Protein AF-0000000071057696 (afdb_homodimer)

Radius of gyration: 20.87 Å; Cα contacts (8 Å, |Δi|>4): 209; chains: 2; bounding box: 30×81×66 Å

Foldseek 3Di:
DPPPPPDDQPPVNVVVVVVVVVVVVVLVVLLVLLVVLVVLCVVVPHDLCVLCVQQVDDSVVNVVSSVSPDDDDQVSSQSSQVSSVHHDDDDDDPPD/DPPPPPDDCPPVNVVVVVVVVVVVVVLVVLLVLLVVLVVLCVVVPHDLCVLCVQQVDDSVLNVVSSVSPDDDDQVSSQSSQVSSVHHDDDDDDPPD

Nearest PDB structures (foldseek):
  6af4-assembly1_B  TM=7.029E-01  e=8.974E-08  Streptococcus pneumoniae TIGR4
  5k98-assembly1_P  TM=9.080E-01  e=5.681E-03  Escherichia coli MP020980.2
  2wiu-assembly1_B  TM=8.679E-01  e=7.600E-03  Escherichia coli
  6u0i-assembly1_B  TM=8.644E-01  e=2.898E-02  Escherichia coli str. K-12 substr. DH10B
  3clc-assembly1_D  TM=8.307E-01  e=6.544E-02  unclassified

Sequence (192 aa):
MKNNPAIGQSWEEFKREVFTKEEIEASKVRVAIMSELILARNERGISQKKLEEMSGVRQPVIARMETGVTSPRLDTVLKVLYSLGKTLQVVDIEQGMKNNPAIGQSWEEFKREVFTKEEIEASKVRVAIMSELILARNERGISQKKLEEMSGVRQPVIARMETGVTSPRLDTVLKVLYSLGKTLQVVDIEQG

Secondary structure (DSSP, 8-state):
-------SS-HHHHHHHHHHHHHHHHHHHHHHHHHHHHHHHHHTT--HHHHHHHH---HHHHHHHHHTSS--BHHHHHHHHHHTTEEEEEEE----/-------SS-HHHHHHHHHHHHHHHHHHHHHHHHHHHHHHHHHTT--HHHHHHHH---HHHHHHHHHTSS--BHHHHHHHHHHTTEEEEEEE----

Organism: NCBI:txid439219

InterPro domains:
  IPR001387 Cro/C1-type, helix-turn-helix domain [PF01381] (40-88)
  IPR001387 Cro/C1-type, helix-turn-helix domain [PS50943] (37-91)
  IPR001387 Cro/C1-type, helix-turn-helix domain [SM00530] (36-91)
  IPR001387 Cro/C1-type, helix-turn-helix domain [cd00093] (34-88)
  IPR010982 Lambda repressor-like, DNA-binding domain superfamily [G3DSA:1.10.260.40] (20-96)
  IPR010982 Lambda repressor-like, DNA-binding domain superfamily [SSF47413] (23-91)

pLDDT: mean 89.54, std 16.03, range [27.91, 98.62]

Structure (mmCIF, N/CA/C/O backbone):
data_AF-0000000071057696-model_v1
#
loop_
_entity.id
_entity.type
_entity.pdbx_description
1 polymer Helix-turn-helix
#
loop_
_atom_site.group_PDB
_atom_site.id
_atom_site.type_symbol
_atom_site.label_atom_id
_atom_site.label_alt_id
_atom_site.label_comp_id
_atom_site.label_asym_id
_atom_site.label_entity_id
_atom_site.label_seq_id
_atom_site.pdbx_PDB_ins_code
_atom_site.Cartn_x
_atom_site.Cartn_y
_atom_site.Cartn_z
_atom_site.occupancy
_atom_site.B_iso_or_equiv
_atom_site.auth_seq_id
_atom_site.auth_comp_id
_atom_site.auth_asym_id
_atom_site.auth_atom_id
_atom_site.pdbx_PDB_model_num
ATOM 1 N N . MET A 1 1 ? 5.586 42.688 31.781 1 28.72 1 MET A N 1
ATOM 2 C CA . MET A 1 1 ? 4.5 41.844 31.328 1 28.72 1 MET A CA 1
ATOM 3 C C . MET A 1 1 ? 4.965 40.375 31.203 1 28.72 1 MET A C 1
ATOM 5 O O . MET A 1 1 ? 5.918 40.094 30.469 1 28.72 1 MET A O 1
ATOM 9 N N . LYS A 1 2 ? 4.988 39.594 32.125 1 43.28 2 LYS A N 1
ATOM 10 C CA . LYS A 1 2 ? 5.469 38.25 32.312 1 43.28 2 LYS A CA 1
ATOM 11 C C . LYS A 1 2 ? 5 37.344 31.172 1 43.28 2 LYS A C 1
ATOM 13 O O . LYS A 1 2 ? 3.82 37.344 30.828 1 43.28 2 LYS A O 1
ATOM 18 N N . ASN A 1 3 ? 5.773 37.125 30.172 1 38.28 3 ASN A N 1
ATOM 19 C CA . ASN A 1 3 ? 5.523 36.062 29.188 1 38.28 3 ASN A CA 1
ATOM 20 C C . ASN A 1 3 ? 5.039 34.812 29.875 1 38.28 3 ASN A C 1
ATOM 22 O O . ASN A 1 3 ? 5.789 34.156 30.609 1 38.28 3 ASN A O 1
ATOM 26 N N . ASN A 1 4 ? 3.939 34.719 30.469 1 44.47 4 ASN A N 1
ATOM 27 C CA . ASN A 1 4 ? 3.396 33.562 31.203 1 44.47 4 ASN A CA 1
ATOM 28 C C . ASN A 1 4 ? 3.479 32.281 30.375 1 44.47 4 ASN A C 1
ATOM 30 O O . ASN A 1 4 ? 2.848 32.188 29.328 1 44.47 4 ASN A O 1
ATOM 34 N N . PRO A 1 5 ? 4.504 31.562 30.375 1 45.84 5 PRO A N 1
ATOM 35 C CA . PRO A 1 5 ? 4.699 30.281 29.672 1 45.84 5 PRO A CA 1
ATOM 36 C C . PRO A 1 5 ? 3.533 29.312 29.875 1 45.84 5 PRO A C 1
ATOM 38 O O . PRO A 1 5 ? 3.697 28.109 29.703 1 45.84 5 PRO A O 1
ATOM 41 N N . ALA A 1 6 ? 2.57 29.469 30.734 1 46.97 6 ALA A N 1
ATOM 42 C CA . ALA A 1 6 ? 1.502 28.5 30.969 1 46.97 6 ALA A CA 1
ATOM 43 C C . ALA A 1 6 ? 0.95 27.984 29.641 1 46.97 6 ALA A C 1
ATOM 45 O O . ALA A 1 6 ? -0.153 27.422 29.594 1 46.97 6 ALA A O 1
ATOM 46 N N . ILE A 1 7 ? 1.254 28.469 28.422 1 52.19 7 ILE A N 1
ATOM 47 C CA . ILE A 1 7 ? 0.709 28.516 27.062 1 52.19 7 ILE A CA 1
ATOM 48 C C . ILE A 1 7 ? 0.465 27.109 26.547 1 52.19 7 ILE A C 1
ATOM 50 O O . ILE A 1 7 ? 1.232 26.188 26.859 1 52.19 7 ILE A O 1
ATOM 54 N N . GLY A 1 8 ? -0.701 26.859 25.688 1 56.69 8 GLY A N 1
ATOM 55 C CA . GLY A 1 8 ? -1.108 25.812 24.766 1 56.69 8 GLY A CA 1
ATOM 56 C C . GLY A 1 8 ? 0.063 25.078 24.141 1 56.69 8 GLY A C 1
ATOM 57 O O . GLY A 1 8 ? 1.181 25.594 24.109 1 56.69 8 GLY A O 1
ATOM 58 N N . GLN A 1 9 ? -0.061 23.656 24.047 1 66.62 9 GLN A N 1
ATOM 59 C CA . GLN A 1 9 ? 0.944 22.875 23.328 1 66.62 9 GLN A CA 1
ATOM 60 C C . GLN A 1 9 ? 1.573 23.703 22.203 1 66.62 9 GLN A C 1
ATOM 62 O O . GLN A 1 9 ? 0.865 24.344 21.422 1 66.62 9 GLN A O 1
ATOM 67 N N . SER A 1 10 ? 2.846 24.109 22.344 1 82.25 10 SER A N 1
ATOM 68 C CA . SER A 1 10 ? 3.512 24.766 21.219 1 82.25 10 SER A CA 1
ATOM 69 C C . SER A 1 10 ? 3.129 24.125 19.891 1 82.25 10 SER A C 1
ATOM 71 O O . SER A 1 10 ? 2.791 22.938 19.844 1 82.25 10 SER A O 1
ATOM 73 N N . TRP A 1 11 ? 2.719 25.016 18.984 1 83.25 11 TRP A N 1
ATOM 74 C CA . TRP A 1 11 ? 2.432 24.547 17.625 1 83.25 11 TRP A CA 1
ATOM 75 C C . TRP A 1 11 ? 3.312 23.359 17.266 1 83.25 11 TRP A C 1
ATOM 77 O O . TRP A 1 11 ? 2.844 22.391 16.656 1 83.25 11 TRP A O 1
ATOM 87 N N . GLU A 1 12 ? 4.484 23.375 17.781 1 86.56 12 GLU A N 1
ATOM 88 C CA . GLU A 1 12 ? 5.434 22.297 17.516 1 86.56 12 GLU A CA 1
ATOM 89 C C . GLU A 1 12 ? 5.012 21.016 18.203 1 86.56 12 GLU A C 1
ATOM 91 O O . GLU A 1 12 ? 5.16 19.922 17.641 1 86.56 12 GLU A O 1
ATOM 96 N N . GLU A 1 13 ? 4.559 21.141 19.391 1 88.19 13 GLU A N 1
ATOM 97 C CA . GLU A 1 13 ? 4.117 19.953 20.141 1 88.19 13 GLU A CA 1
ATOM 98 C C . GLU A 1 13 ? 2.877 19.344 19.5 1 88.19 13 GLU A C 1
ATOM 100 O O . GLU A 1 13 ? 2.76 18.109 19.406 1 88.19 13 GLU A O 1
ATOM 105 N N . PHE A 1 14 ? 2.049 20.266 19.203 1 87.38 14 PHE A N 1
ATOM 106 C CA . PHE A 1 14 ? 0.837 19.797 18.531 1 87.38 14 PHE A CA 1
ATOM 107 C C . PHE A 1 14 ? 1.178 19.078 17.234 1 87.38 14 PHE A C 1
ATOM 109 O O . PHE A 1 14 ? 0.648 17.984 16.969 1 87.38 14 PHE A O 1
ATOM 116 N N . LYS A 1 15 ? 2.029 19.594 16.453 1 85.94 15 LYS A N 1
ATOM 117 C CA . LYS A 1 15 ? 2.459 19 15.195 1 85.94 15 LYS A CA 1
ATOM 118 C C . LYS A 1 15 ? 3.109 17.641 15.422 1 85.94 15 LYS A C 1
ATOM 120 O O . LYS A 1 15 ? 2.846 16.688 14.688 1 85.94 15 LYS A O 1
ATOM 125 N N . ARG A 1 16 ? 3.789 17.531 16.438 1 89 16 ARG A N 1
ATOM 126 C CA . ARG A 1 16 ? 4.461 16.281 16.766 1 89 16 ARG A CA 1
ATOM 127 C C . ARG A 1 16 ? 3.451 15.195 17.141 1 89 16 ARG A C 1
ATOM 129 O O . ARG A 1 16 ? 3.594 14.039 16.734 1 89 16 ARG A O 1
ATOM 136 N N . GLU A 1 17 ? 2.561 15.625 17.859 1 89.75 17 GLU A N 1
ATOM 137 C CA . GLU A 1 17 ? 1.541 14.672 18.297 1 89.75 17 GLU A CA 1
ATOM 138 C C . GLU A 1 17 ? 0.725 14.156 17.109 1 89.75 17 GLU A C 1
ATOM 140 O O . GLU A 1 17 ? 0.39 12.977 17.047 1 89.75 17 GLU A O 1
ATOM 145 N N . VAL A 1 18 ? 0.419 15.031 16.25 1 87.06 18 VAL A N 1
ATOM 146 C CA . VAL A 1 18 ? -0.393 14.672 15.086 1 87.06 18 VAL A CA 1
ATOM 147 C C . VAL A 1 18 ? 0.383 13.719 14.188 1 87.06 18 VAL A C 1
ATOM 149 O O . VAL A 1 18 ? -0.156 12.703 13.734 1 87.06 18 VAL A O 1
ATOM 152 N N . PHE A 1 19 ? 1.651 14.016 14.016 1 88.81 19 PHE A N 1
ATOM 153 C CA . PHE A 1 19 ? 2.484 13.188 13.148 1 88.81 19 PHE A CA 1
ATOM 154 C C . PHE A 1 19 ? 2.672 11.797 13.742 1 88.81 19 PHE A C 1
ATOM 156 O O . PHE A 1 19 ? 2.627 10.797 13.023 1 88.81 19 PHE A O 1
ATOM 163 N N . THR A 1 20 ? 2.707 11.797 15.055 1 91 20 THR A N 1
ATOM 164 C CA . THR A 1 20 ? 2.84 10.523 15.75 1 91 20 THR A CA 1
ATOM 165 C C . THR A 1 20 ? 1.576 9.688 15.586 1 91 20 THR A C 1
ATOM 167 O O . THR A 1 20 ? 1.652 8.477 15.359 1 91 20 THR A O 1
ATOM 170 N N . LYS A 1 21 ? 0.506 10.383 15.664 1 92.69 21 LYS A N 1
ATOM 171 C CA . LYS A 1 21 ? -0.763 9.672 15.516 1 92.69 21 LYS A CA 1
ATOM 172 C C . LYS A 1 21 ? -0.901 9.078 14.117 1 92.69 21 LYS A C 1
ATOM 174 O O . LYS A 1 21 ? -1.345 7.934 13.969 1 92.69 21 LYS A O 1
ATOM 179 N N . GLU A 1 22 ? -0.509 9.781 13.117 1 93.06 22 GLU A N 1
ATOM 180 C CA . GLU A 1 22 ? -0.575 9.305 11.742 1 93.06 22 GLU A CA 1
ATOM 181 C C . GLU A 1 22 ? 0.292 8.07 11.539 1 93.06 22 GLU A C 1
ATOM 183 O O . GLU A 1 22 ? -0.103 7.133 10.844 1 93.06 22 GLU A O 1
ATOM 188 N N . GLU A 1 23 ? 1.395 8.133 12.18 1 94.12 23 GLU A N 1
ATOM 189 C CA . GLU A 1 23 ? 2.316 7.008 12.047 1 94.12 23 GLU A CA 1
ATOM 190 C C . GLU A 1 23 ? 1.748 5.75 12.695 1 94.12 23 GLU A C 1
ATOM 192 O O . GLU A 1 23 ? 1.885 4.652 12.156 1 94.12 23 GLU A O 1
ATOM 197 N N . ILE A 1 24 ? 1.163 5.965 13.828 1 94.81 24 ILE A N 1
ATOM 198 C CA . ILE A 1 24 ? 0.576 4.852 14.57 1 94.81 24 ILE A CA 1
ATOM 199 C C . ILE A 1 24 ? -0.541 4.215 13.742 1 94.81 24 ILE A C 1
ATOM 201 O O . ILE A 1 24 ? -0.604 2.992 13.609 1 94.81 24 ILE A O 1
ATOM 205 N N . GLU A 1 25 ? -1.34 5.047 13.227 1 95.19 25 GLU A N 1
ATOM 206 C CA . GLU A 1 25 ? -2.453 4.547 12.43 1 95.19 25 GLU A CA 1
ATOM 207 C C . GLU A 1 25 ? -1.955 3.836 11.172 1 95.19 25 GLU A C 1
ATOM 209 O O . GLU A 1 25 ? -2.477 2.783 10.797 1 95.19 25 GLU A O 1
ATOM 214 N N . ALA A 1 26 ? -0.939 4.453 10.562 1 96 26 ALA A N 1
ATOM 215 C CA . ALA A 1 26 ? -0.362 3.82 9.383 1 96 26 ALA A CA 1
ATOM 216 C C . ALA A 1 26 ? 0.168 2.428 9.711 1 96 26 ALA A C 1
ATOM 218 O O . ALA A 1 26 ? -0.027 1.484 8.945 1 96 26 ALA A O 1
ATOM 219 N N . SER A 1 27 ? 0.809 2.293 10.82 1 96 27 SER A N 1
ATOM 220 C CA . SER A 1 27 ? 1.361 1.005 11.219 1 96 27 SER A CA 1
ATOM 221 C C . SER A 1 27 ? 0.256 -0.009 11.492 1 96 27 SER A C 1
ATOM 223 O O . SER A 1 27 ? 0.384 -1.185 11.141 1 96 27 SER A O 1
ATOM 225 N N . LYS A 1 28 ? -0.753 0.438 12.125 1 96.12 28 LYS A N 1
ATOM 226 C CA . LYS A 1 28 ? -1.885 -0.443 12.406 1 96.12 28 LYS A CA 1
ATOM 227 C C . LYS A 1 28 ? -2.494 -0.977 11.109 1 96.12 28 LYS A C 1
ATOM 229 O O . LYS A 1 28 ? -2.791 -2.168 11 1 96.12 28 LYS A O 1
ATOM 234 N N . VAL A 1 29 ? -2.711 -0.075 10.188 1 97.25 29 VAL A N 1
ATOM 235 C CA . VAL A 1 29 ? -3.314 -0.461 8.914 1 97.25 29 VAL A CA 1
ATOM 236 C C . VAL A 1 29 ? -2.371 -1.395 8.164 1 97.25 29 VAL A C 1
ATOM 238 O O . VAL A 1 29 ? -2.811 -2.377 7.559 1 97.25 29 VAL A O 1
ATOM 241 N N . ARG A 1 30 ? -1.045 -1.09 8.141 1 97.56 30 ARG A N 1
ATOM 242 C CA . ARG A 1 30 ? -0.078 -1.977 7.5 1 97.56 30 ARG A CA 1
ATOM 243 C C . ARG A 1 30 ? -0.164 -3.387 8.078 1 97.56 30 ARG A C 1
ATOM 245 O O . ARG A 1 30 ? -0.194 -4.367 7.328 1 97.56 30 ARG A O 1
ATOM 252 N N . VAL A 1 31 ? -0.199 -3.492 9.398 1 96.69 31 VAL A N 1
ATOM 253 C CA . VAL A 1 31 ? -0.271 -4.789 10.062 1 96.69 31 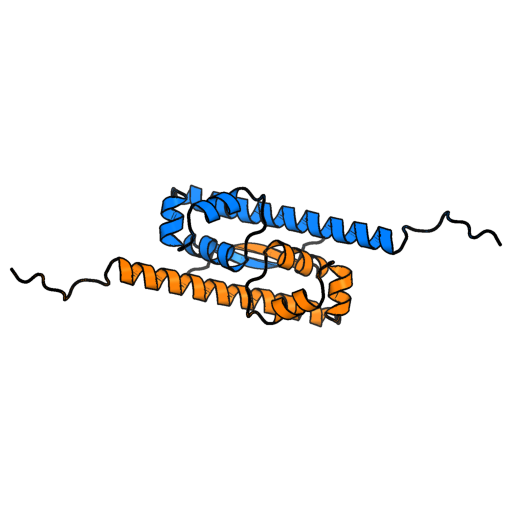VAL A CA 1
ATOM 254 C C . VAL A 1 31 ? -1.557 -5.508 9.656 1 96.69 31 VAL A C 1
ATOM 256 O O . VAL A 1 31 ? -1.55 -6.715 9.414 1 96.69 31 VAL A O 1
ATOM 259 N N . ALA A 1 32 ? -2.639 -4.75 9.609 1 97.12 32 ALA A N 1
ATOM 260 C CA . ALA A 1 32 ? -3.91 -5.332 9.195 1 97.12 32 ALA A CA 1
ATOM 261 C C . ALA A 1 32 ? -3.82 -5.879 7.77 1 97.12 32 ALA A C 1
ATOM 263 O O . ALA A 1 32 ? -4.336 -6.961 7.48 1 97.12 32 ALA A O 1
ATOM 264 N N . ILE A 1 33 ? -3.195 -5.172 6.891 1 98 33 ILE A N 1
ATOM 265 C CA . ILE A 1 33 ? -3.031 -5.602 5.504 1 98 33 ILE A CA 1
ATOM 266 C C . ILE A 1 33 ? -2.189 -6.875 5.453 1 98 33 ILE A C 1
ATOM 268 O O . ILE A 1 33 ? -2.537 -7.824 4.75 1 98 33 ILE A O 1
ATOM 272 N N . MET A 1 34 ? -1.124 -6.852 6.215 1 98 34 MET A N 1
ATOM 273 C CA . MET A 1 34 ? -0.268 -8.031 6.23 1 98 34 MET A CA 1
ATOM 274 C C . MET A 1 34 ? -1.007 -9.234 6.812 1 98 34 MET A C 1
ATOM 276 O O . MET A 1 34 ? -0.83 -10.359 6.352 1 98 34 MET A O 1
ATOM 280 N N . SER A 1 35 ? -1.769 -9.008 7.836 1 97.44 35 SER A N 1
ATOM 281 C CA . SER A 1 35 ? -2.562 -10.078 8.43 1 97.44 35 SER A CA 1
ATOM 282 C C . SER A 1 35 ? -3.531 -10.68 7.422 1 97.44 35 SER A C 1
ATOM 284 O O . SER A 1 35 ? -3.709 -11.898 7.375 1 97.44 35 SER A O 1
ATOM 286 N N . GLU A 1 36 ? -4.16 -9.812 6.637 1 97.5 36 GLU A N 1
ATOM 287 C CA . GLU A 1 36 ? -5.062 -10.289 5.594 1 97.5 36 GLU A CA 1
ATOM 288 C C . GLU A 1 36 ? -4.312 -11.102 4.543 1 97.5 36 GLU A C 1
ATOM 290 O O . GLU A 1 36 ? 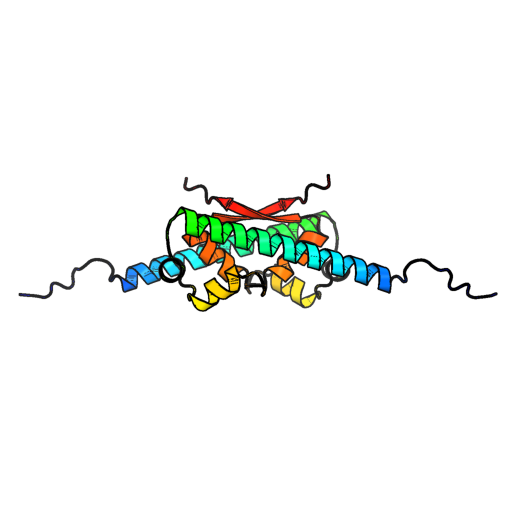-4.844 -12.086 4.016 1 97.5 36 GLU A O 1
ATOM 295 N N . LEU A 1 37 ? -3.127 -10.656 4.203 1 97.75 37 LEU A N 1
ATOM 296 C CA . LEU A 1 37 ? -2.283 -11.375 3.256 1 97.75 37 LEU A CA 1
ATOM 297 C C . LEU A 1 37 ? -1.963 -12.773 3.773 1 97.75 37 LEU A C 1
ATOM 299 O O . LEU A 1 37 ? -2.096 -13.758 3.041 1 97.75 37 LEU A O 1
ATOM 303 N N . ILE A 1 38 ? -1.555 -12.805 5.02 1 97.81 38 ILE A N 1
ATOM 304 C CA . ILE A 1 38 ? -1.218 -14.07 5.652 1 97.81 38 ILE A CA 1
ATOM 305 C C . ILE A 1 38 ? -2.443 -14.984 5.668 1 97.81 38 ILE A C 1
ATOM 307 O O . ILE A 1 38 ? -2.352 -16.156 5.328 1 97.81 38 ILE A O 1
ATOM 311 N N . LEU A 1 39 ? -3.545 -14.438 6.051 1 98.06 39 LEU A N 1
ATOM 312 C CA . LEU A 1 39 ? -4.789 -15.195 6.102 1 98.06 39 LEU A CA 1
ATOM 313 C C . LEU A 1 39 ? -5.145 -15.75 4.727 1 98.06 39 LEU A C 1
ATOM 315 O O . LEU A 1 39 ? -5.504 -16.922 4.598 1 98.06 39 LEU A O 1
ATOM 319 N N . ALA A 1 40 ? -5.062 -14.953 3.719 1 97.69 40 ALA A N 1
ATOM 320 C CA . ALA A 1 40 ? -5.375 -15.359 2.352 1 97.69 40 ALA A CA 1
ATOM 321 C C . ALA A 1 40 ? -4.449 -16.484 1.886 1 97.69 40 ALA A C 1
ATOM 323 O O . ALA A 1 40 ? -4.895 -17.422 1.234 1 97.69 40 ALA A O 1
ATOM 324 N N . ARG A 1 41 ? -3.16 -16.297 2.16 1 97.88 41 ARG A N 1
ATOM 325 C CA . ARG A 1 41 ? -2.189 -17.328 1.8 1 97.88 41 ARG A CA 1
ATOM 326 C C . ARG A 1 41 ? -2.516 -18.656 2.484 1 97.88 41 ARG A C 1
ATOM 328 O O . ARG A 1 41 ? -2.531 -19.703 1.841 1 97.88 41 ARG A O 1
ATOM 335 N N . ASN A 1 42 ? -2.791 -18.578 3.797 1 97.88 42 ASN A N 1
ATOM 336 C CA . ASN A 1 42 ? -3.092 -19.766 4.586 1 97.88 42 ASN A CA 1
ATOM 337 C C . ASN A 1 42 ? -4.387 -20.422 4.129 1 97.88 42 ASN A C 1
ATOM 339 O O . ASN A 1 42 ? -4.477 -21.656 4.082 1 97.88 42 ASN A O 1
ATOM 343 N N . GLU A 1 43 ? -5.371 -19.625 3.826 1 97.25 43 GLU A N 1
ATOM 344 C CA . GLU A 1 43 ? -6.652 -20.141 3.355 1 97.25 43 GLU A CA 1
ATOM 345 C C . GLU A 1 43 ? -6.488 -20.938 2.061 1 97.25 43 GLU A C 1
ATOM 347 O O . GLU A 1 43 ? -7.246 -21.875 1.799 1 97.25 43 GLU A O 1
ATOM 352 N N . ARG A 1 44 ? -5.496 -20.609 1.268 1 96.38 44 ARG A N 1
ATOM 353 C CA . ARG A 1 44 ? -5.219 -21.297 0.009 1 96.38 44 ARG A CA 1
ATOM 354 C C . ARG A 1 44 ? -4.277 -22.484 0.222 1 96.38 44 ARG A C 1
ATOM 356 O O . ARG A 1 44 ? -3.986 -23.219 -0.715 1 96.38 44 ARG A O 1
ATOM 363 N N . GLY A 1 45 ? -3.723 -22.578 1.432 1 97.56 45 GLY A N 1
ATOM 364 C CA . GLY A 1 45 ? -2.855 -23.688 1.793 1 97.56 45 GLY A CA 1
ATOM 365 C C . GLY A 1 45 ? -1.498 -23.625 1.118 1 97.56 45 GLY A C 1
ATOM 366 O O . GLY A 1 45 ? -0.886 -24.656 0.847 1 97.56 45 GLY A O 1
ATOM 367 N N . ILE A 1 46 ? -1.068 -22.5 0.767 1 97.25 46 ILE A N 1
ATOM 368 C CA . ILE A 1 46 ? 0.192 -22.422 0.037 1 97.25 46 ILE A CA 1
ATOM 369 C C . ILE A 1 46 ? 1.281 -21.859 0.952 1 97.25 46 ILE A C 1
ATOM 371 O O . ILE A 1 46 ? 0.993 -21.109 1.89 1 97.25 46 ILE A O 1
ATOM 375 N N . SER A 1 47 ? 2.521 -22.234 0.686 1 97.94 47 SER A N 1
ATOM 376 C CA . SER A 1 47 ? 3.703 -21.75 1.397 1 97.94 47 SER A CA 1
ATOM 377 C C . SER A 1 47 ? 4.172 -20.406 0.847 1 97.94 47 SER A C 1
ATOM 379 O O . SER A 1 47 ? 3.672 -19.938 -0.178 1 97.94 47 SER A O 1
ATOM 381 N N . GLN A 1 48 ? 5.07 -19.797 1.545 1 97.88 48 GLN A N 1
ATOM 382 C CA . GLN A 1 48 ? 5.691 -18.578 1.035 1 97.88 48 GLN A CA 1
ATOM 383 C C . GLN A 1 48 ? 6.461 -18.859 -0.255 1 97.88 48 GLN A C 1
ATOM 385 O O . GLN A 1 48 ? 6.523 -18 -1.141 1 97.88 48 GLN A O 1
ATOM 390 N N . LYS A 1 49 ? 7.016 -20.062 -0.371 1 97.69 49 LYS A N 1
ATOM 391 C CA . LYS A 1 49 ? 7.73 -20.453 -1.583 1 97.69 49 LYS A CA 1
ATOM 392 C C . LYS A 1 49 ? 6.789 -20.516 -2.779 1 97.69 49 LYS A C 1
ATOM 394 O O . LYS A 1 49 ? 7.117 -20.031 -3.863 1 97.69 49 LYS A O 1
ATOM 399 N N . LYS A 1 50 ? 5.707 -21.141 -2.555 1 97.25 50 LYS A N 1
ATOM 400 C CA . LYS A 1 50 ? 4.715 -21.203 -3.625 1 97.25 50 LYS A CA 1
ATOM 401 C C . LYS A 1 50 ? 4.203 -19.812 -3.982 1 97.25 50 LYS A C 1
ATOM 403 O O . LYS A 1 50 ? 3.965 -19.516 -5.156 1 97.25 50 LYS A O 1
ATOM 408 N N . LEU A 1 51 ? 3.975 -19 -3.014 1 97 51 LEU A N 1
ATOM 409 C CA . LEU A 1 51 ? 3.561 -17.625 -3.246 1 97 51 LEU A CA 1
ATOM 410 C C . LEU A 1 51 ? 4.602 -16.875 -4.07 1 97 51 LEU A C 1
ATOM 412 O O . LEU A 1 51 ? 4.25 -16.047 -4.918 1 97 51 LEU A O 1
ATOM 416 N N . GLU A 1 52 ? 5.867 -17.109 -3.771 1 97.25 52 GLU A N 1
ATOM 417 C CA . GLU A 1 52 ? 6.949 -16.547 -4.578 1 97.25 52 GLU A CA 1
ATOM 418 C C . GLU A 1 52 ? 6.785 -16.922 -6.051 1 97.25 52 GLU A C 1
ATOM 420 O O . GLU A 1 52 ? 6.914 -16.062 -6.93 1 97.25 52 GLU A O 1
ATOM 425 N N . GLU A 1 53 ? 6.426 -18.094 -6.309 1 94.69 53 GLU A N 1
ATOM 426 C CA . GLU A 1 53 ? 6.238 -18.578 -7.672 1 94.69 53 GLU A CA 1
ATOM 427 C C . GLU A 1 53 ? 5.055 -17.891 -8.344 1 94.69 53 GLU A C 1
ATOM 429 O O . GLU A 1 53 ? 5.102 -17.594 -9.539 1 94.69 53 GLU A O 1
ATOM 434 N N . MET A 1 54 ? 4.105 -17.609 -7.594 1 93.94 54 MET A N 1
ATOM 435 C CA . MET A 1 54 ? 2.863 -17.062 -8.133 1 93.94 54 MET A CA 1
ATOM 436 C C . MET A 1 54 ? 2.977 -15.547 -8.32 1 93.94 54 MET A C 1
ATOM 438 O O . MET A 1 54 ? 2.338 -14.977 -9.211 1 93.94 54 MET A O 1
ATOM 442 N N . SER A 1 55 ? 3.705 -14.898 -7.477 1 95.62 55 SER A N 1
ATOM 443 C CA . SER A 1 55 ? 3.691 -13.438 -7.438 1 95.62 55 SER A CA 1
A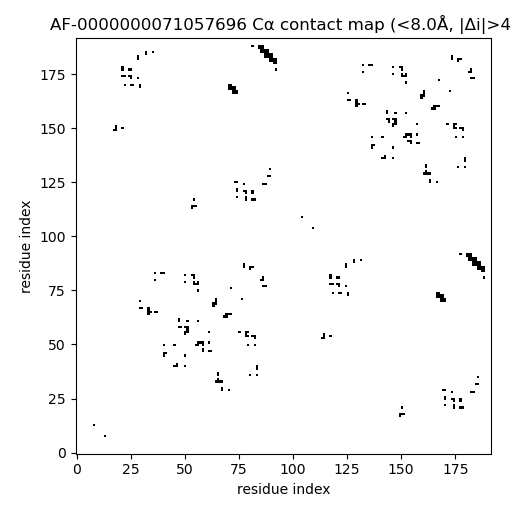TOM 444 C C . SER A 1 55 ? 4.941 -12.852 -8.086 1 95.62 55 SER A C 1
ATOM 446 O O . SER A 1 55 ? 4.992 -11.664 -8.391 1 95.62 55 SER A O 1
ATOM 448 N N . GLY A 1 56 ? 6.012 -13.641 -8.172 1 95.5 56 GLY A N 1
ATOM 449 C CA . GLY A 1 56 ? 7.293 -13.156 -8.648 1 95.5 56 GLY A CA 1
ATOM 450 C C . GLY A 1 56 ? 8.078 -12.406 -7.59 1 95.5 56 GLY A C 1
ATOM 451 O O . GLY A 1 56 ? 9.156 -11.867 -7.867 1 95.5 56 GLY A O 1
ATOM 452 N N . VAL A 1 57 ? 7.586 -12.359 -6.367 1 96.5 57 VAL A N 1
ATOM 453 C CA . VAL A 1 57 ? 8.281 -11.734 -5.25 1 96.5 57 VAL A CA 1
ATOM 454 C C . VAL A 1 57 ? 9.031 -12.789 -4.445 1 96.5 57 VAL A C 1
ATOM 456 O O . VAL A 1 57 ? 8.477 -13.836 -4.105 1 96.5 57 VAL A O 1
ATOM 459 N N . ARG A 1 58 ? 10.227 -12.469 -4.199 1 97.25 58 ARG A N 1
ATOM 460 C CA . ARG A 1 58 ? 11.086 -13.461 -3.559 1 97.25 58 ARG A CA 1
ATOM 461 C C . ARG A 1 58 ? 10.594 -13.781 -2.148 1 97.25 58 ARG A C 1
ATOM 463 O O . ARG A 1 58 ? 10.125 -12.891 -1.435 1 97.25 58 ARG A O 1
ATOM 470 N N . GLN A 1 59 ? 10.828 -15.031 -1.786 1 97.56 59 GLN A N 1
ATOM 471 C CA . GLN A 1 59 ? 10.352 -15.555 -0.509 1 97.56 59 GLN A CA 1
ATOM 472 C C . GLN A 1 59 ? 10.891 -14.734 0.657 1 97.56 59 GLN A C 1
ATOM 474 O O . GLN A 1 59 ? 10.141 -14.398 1.582 1 97.56 59 GLN A O 1
ATOM 479 N N . PRO A 1 60 ? 12.188 -14.312 0.704 1 97 60 PRO A N 1
ATOM 480 C CA . PRO A 1 60 ? 12.648 -13.508 1.838 1 97 60 PRO A CA 1
ATOM 481 C C . PRO A 1 60 ? 11.93 -12.172 1.949 1 97 60 PRO A C 1
ATOM 483 O O . PRO A 1 60 ? 11.727 -11.664 3.057 1 97 60 PRO A O 1
ATOM 486 N N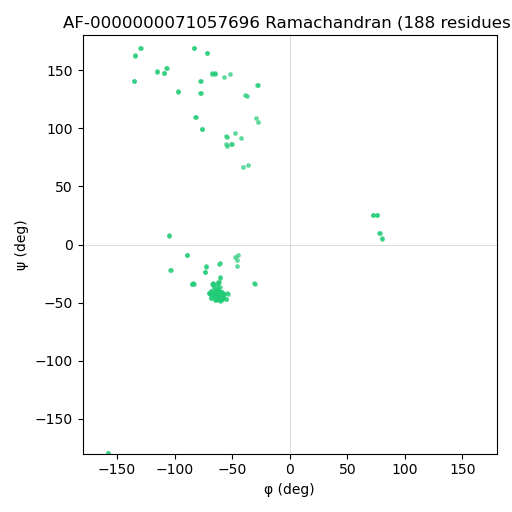 . VAL A 1 61 ? 11.562 -11.586 0.802 1 96.94 61 VAL A N 1
ATOM 487 C CA . VAL A 1 61 ? 10.828 -10.328 0.785 1 96.94 61 VAL A CA 1
ATOM 488 C C . VAL A 1 61 ? 9.422 -10.539 1.341 1 96.94 61 VAL A C 1
ATOM 490 O O . VAL A 1 61 ? 8.938 -9.742 2.15 1 96.94 61 VAL A O 1
ATOM 493 N N . ILE A 1 62 ? 8.836 -11.625 0.912 1 97.62 62 ILE A N 1
ATOM 494 C CA . ILE A 1 62 ? 7.512 -11.984 1.4 1 97.62 62 ILE A CA 1
ATOM 495 C C . ILE A 1 62 ? 7.562 -12.211 2.91 1 97.62 62 ILE A C 1
ATOM 497 O O . ILE A 1 62 ? 6.715 -11.703 3.646 1 97.62 62 ILE A O 1
ATOM 501 N N . ALA A 1 63 ? 8.539 -12.938 3.373 1 96.81 63 ALA A N 1
ATOM 502 C CA . ALA A 1 63 ? 8.695 -13.234 4.793 1 96.81 63 ALA A CA 1
ATOM 503 C C . ALA A 1 63 ? 8.828 -11.953 5.609 1 96.81 63 ALA A C 1
ATOM 505 O O . ALA A 1 63 ? 8.164 -11.789 6.633 1 96.81 63 ALA A O 1
ATOM 506 N N . ARG A 1 64 ? 9.672 -11.039 5.148 1 95.56 64 ARG A N 1
ATOM 507 C CA . ARG A 1 64 ? 9.867 -9.766 5.84 1 95.56 64 ARG A CA 1
ATOM 508 C C . ARG A 1 64 ? 8.578 -8.953 5.871 1 95.56 64 ARG A C 1
ATOM 510 O O . ARG A 1 64 ? 8.234 -8.367 6.895 1 95.56 64 ARG A O 1
ATOM 517 N N . MET A 1 65 ? 7.938 -8.969 4.781 1 95.5 65 MET A N 1
ATOM 518 C CA . MET A 1 65 ? 6.684 -8.227 4.645 1 95.5 65 MET A CA 1
ATOM 519 C C . MET A 1 65 ? 5.633 -8.75 5.621 1 95.5 65 MET A C 1
ATOM 521 O O . MET A 1 65 ? 4.953 -7.969 6.285 1 95.5 65 MET A O 1
ATOM 525 N N . GLU A 1 66 ? 5.598 -10.055 5.746 1 94.12 66 GLU A N 1
ATOM 526 C CA . GLU A 1 66 ? 4.559 -10.672 6.559 1 94.12 66 GLU A CA 1
ATOM 527 C C . GLU A 1 66 ? 4.812 -10.445 8.047 1 94.12 66 GLU A C 1
ATOM 529 O O . GLU A 1 66 ? 3.896 -10.57 8.867 1 94.12 66 GLU A O 1
ATOM 534 N N . THR A 1 67 ? 6.043 -10.102 8.414 1 90.19 67 THR A N 1
ATOM 535 C CA . THR A 1 67 ? 6.34 -9.82 9.82 1 90.19 67 THR A CA 1
ATOM 536 C C . THR A 1 67 ? 5.766 -8.469 10.234 1 90.19 67 THR A C 1
ATOM 538 O O . THR A 1 67 ? 5.562 -8.211 11.422 1 90.19 67 THR A O 1
ATOM 541 N N . GLY A 1 68 ? 5.555 -7.582 9.281 1 84.5 68 GLY A N 1
ATOM 542 C CA . GLY A 1 68 ? 4.961 -6.281 9.547 1 84.5 68 GLY A CA 1
ATOM 543 C C . GLY A 1 68 ? 5.938 -5.293 10.148 1 84.5 68 GLY A C 1
ATOM 544 O O . GLY A 1 68 ? 5.547 -4.195 10.555 1 84.5 68 GLY A O 1
ATOM 545 N N . VAL A 1 69 ? 7.199 -5.609 10.188 1 83.38 69 VAL A N 1
ATOM 546 C CA . VAL A 1 69 ? 8.172 -4.777 10.891 1 83.38 69 VAL A CA 1
ATOM 547 C C . VAL A 1 69 ? 8.648 -3.654 9.977 1 83.38 69 VAL A C 1
ATOM 549 O O . VAL A 1 69 ? 8.836 -2.52 10.414 1 83.38 69 VAL A O 1
ATOM 552 N N . THR A 1 70 ? 8.75 -3.908 8.68 1 90.31 70 THR A N 1
ATOM 553 C CA . THR A 1 70 ? 9.203 -2.898 7.73 1 90.31 70 THR A CA 1
ATOM 554 C C . THR A 1 70 ? 8.094 -2.547 6.746 1 90.31 70 THR A C 1
ATOM 556 O O . THR A 1 70 ? 7.199 -3.359 6.496 1 90.31 70 THR A O 1
ATOM 559 N N . SER A 1 71 ? 8.133 -1.343 6.344 1 95.81 71 SER A N 1
ATOM 560 C CA . SER A 1 71 ? 7.137 -0.892 5.379 1 95.81 71 SER A CA 1
ATOM 561 C C . SER A 1 71 ? 7.523 -1.283 3.957 1 95.81 71 SER A C 1
ATOM 563 O O . SER A 1 71 ? 8.469 -0.729 3.391 1 95.81 71 SER A O 1
ATOM 565 N N . PRO A 1 72 ? 6.824 -2.186 3.404 1 97.5 72 PRO A N 1
ATOM 566 C CA . PRO A 1 72 ? 7.121 -2.584 2.027 1 97.5 72 PRO A CA 1
ATOM 567 C C . PRO A 1 72 ? 6.727 -1.52 1.006 1 97.5 72 PRO A C 1
ATOM 569 O O . PRO A 1 72 ? 6.043 -0.553 1.35 1 97.5 72 PRO A O 1
ATOM 572 N N . ARG A 1 73 ? 7.281 -1.728 -0.229 1 97.56 73 ARG A N 1
ATOM 573 C CA . ARG A 1 73 ? 6.785 -0.916 -1.335 1 97.56 73 ARG A CA 1
ATOM 574 C C . ARG A 1 73 ? 5.344 -1.273 -1.673 1 97.56 73 ARG A C 1
ATOM 576 O O . ARG A 1 73 ? 4.965 -2.447 -1.643 1 97.56 73 ARG A O 1
ATOM 583 N N . LEU A 1 74 ? 4.637 -0.297 -2.09 1 98.19 74 LEU A N 1
ATOM 584 C CA . LEU A 1 74 ? 3.234 -0.495 -2.439 1 98.19 74 LEU A CA 1
ATOM 585 C C . LEU A 1 74 ? 3.092 -1.522 -3.557 1 98.19 74 LEU A C 1
ATOM 587 O O . LEU A 1 74 ? 2.275 -2.441 -3.459 1 98.19 74 LEU A O 1
ATOM 591 N N . ASP A 1 75 ? 3.928 -1.508 -4.555 1 97.62 75 ASP A N 1
ATOM 592 C CA . ASP A 1 75 ? 3.822 -2.416 -5.691 1 97.62 75 ASP A CA 1
ATOM 593 C C . ASP A 1 75 ? 4.062 -3.861 -5.266 1 97.62 75 ASP A C 1
ATOM 595 O O . ASP A 1 75 ? 3.434 -4.781 -5.789 1 97.62 75 ASP A O 1
ATOM 599 N N . THR A 1 76 ? 4.93 -4.043 -4.371 1 97.44 76 THR A N 1
ATOM 600 C CA . THR A 1 76 ? 5.215 -5.391 -3.891 1 97.44 76 THR A CA 1
ATOM 601 C C . THR A 1 76 ? 3.986 -5.988 -3.209 1 97.44 76 THR A C 1
ATOM 603 O O . THR A 1 76 ? 3.613 -7.133 -3.484 1 97.44 76 THR A O 1
ATOM 606 N N . VAL A 1 77 ? 3.414 -5.215 -2.367 1 98.38 77 VAL A N 1
ATOM 607 C CA . VAL A 1 77 ? 2.217 -5.652 -1.657 1 98.38 77 VAL A CA 1
ATOM 608 C C . VAL A 1 77 ? 1.114 -5.98 -2.66 1 98.38 77 VAL A C 1
ATOM 610 O O . VAL A 1 77 ? 0.47 -7.027 -2.562 1 98.38 77 VAL A O 1
ATOM 613 N N . LEU A 1 78 ? 0.969 -5.148 -3.652 1 98.38 78 LEU A N 1
ATOM 614 C CA . LEU A 1 78 ? -0.092 -5.312 -4.641 1 98.38 78 LEU A CA 1
ATOM 615 C C . LEU A 1 78 ? 0.139 -6.562 -5.484 1 98.38 78 LEU A C 1
ATOM 617 O O . LEU A 1 78 ? -0.807 -7.289 -5.797 1 98.38 78 LEU A O 1
ATOM 621 N N . LYS A 1 79 ? 1.383 -6.824 -5.879 1 97.62 79 LYS A N 1
ATOM 622 C CA . LYS A 1 79 ? 1.696 -8.023 -6.652 1 97.62 79 LYS A CA 1
ATOM 623 C C . LYS A 1 79 ? 1.341 -9.289 -5.875 1 97.62 79 LYS A C 1
ATOM 625 O O . LYS A 1 79 ? 0.737 -10.211 -6.426 1 97.62 79 LYS A O 1
ATOM 630 N N . VAL A 1 80 ? 1.719 -9.25 -4.645 1 97.75 80 VAL A N 1
ATOM 631 C CA . VAL A 1 80 ? 1.485 -10.422 -3.807 1 97.75 80 VAL A CA 1
ATOM 632 C C . VAL A 1 80 ? -0.013 -10.594 -3.572 1 97.75 80 VAL A C 1
ATOM 634 O O . VAL A 1 80 ? -0.541 -11.703 -3.695 1 97.75 80 VAL A O 1
ATOM 637 N N . LEU A 1 81 ? -0.715 -9.547 -3.242 1 98.12 81 LEU A N 1
ATOM 638 C CA . LEU A 1 81 ? -2.158 -9.617 -3.043 1 98.12 81 LEU A CA 1
ATOM 639 C C . LEU A 1 81 ? -2.857 -10.125 -4.297 1 98.12 81 LEU A C 1
ATOM 641 O O . LEU A 1 81 ? -3.766 -10.961 -4.215 1 98.12 81 LEU A O 1
ATOM 645 N N . TYR A 1 82 ? -2.418 -9.609 -5.434 1 97.44 82 TYR A N 1
ATOM 646 C CA . TYR A 1 82 ? -3.035 -10.008 -6.695 1 97.44 82 TYR A CA 1
ATOM 647 C C . TYR A 1 82 ? -2.945 -11.516 -6.898 1 97.44 82 TYR A C 1
ATOM 649 O O . TYR A 1 82 ? -3.912 -12.148 -7.324 1 97.44 82 TYR A O 1
ATOM 657 N N . SER A 1 83 ? -1.793 -12.062 -6.641 1 95.94 83 SER A N 1
ATOM 658 C CA . SER A 1 83 ? -1.589 -13.5 -6.797 1 95.94 83 SER A CA 1
ATOM 659 C C . SER A 1 83 ? -2.512 -14.289 -5.879 1 95.94 83 SER A C 1
ATOM 661 O O . SER A 1 83 ? -2.713 -15.492 -6.078 1 95.94 83 SER A O 1
ATOM 663 N N . LEU A 1 84 ? -3.08 -13.625 -4.875 1 97.06 84 LEU A N 1
ATOM 664 C CA . LEU A 1 84 ? -3.971 -14.258 -3.91 1 97.06 84 LEU A CA 1
ATOM 665 C C . LEU A 1 84 ? -5.422 -13.883 -4.18 1 97.06 84 LEU A C 1
ATOM 667 O O . LEU A 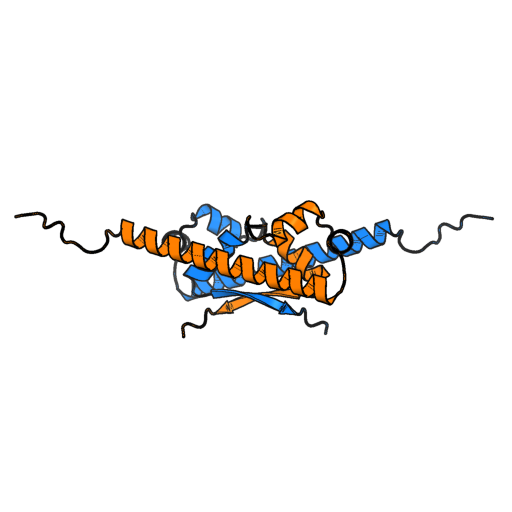1 84 ? -6.301 -14.148 -3.357 1 97.06 84 LEU A O 1
ATOM 671 N N . GLY A 1 85 ? -5.688 -13.227 -5.258 1 96.81 85 GLY A N 1
ATOM 672 C CA . GLY A 1 85 ? -7.035 -12.836 -5.637 1 96.81 85 GLY A CA 1
ATOM 673 C C . GLY A 1 85 ? -7.559 -11.656 -4.844 1 96.81 85 GLY A C 1
ATOM 674 O O . GLY A 1 85 ? -8.766 -11.5 -4.676 1 96.81 85 GLY A O 1
ATOM 675 N N . LYS A 1 86 ? -6.727 -10.844 -4.348 1 98.06 86 LYS A N 1
ATOM 676 C CA . LYS A 1 86 ? -7.086 -9.68 -3.543 1 98.06 86 LYS A CA 1
ATOM 677 C C . LYS A 1 86 ? -6.395 -8.414 -4.059 1 98.06 86 LYS A C 1
ATOM 679 O O . LYS A 1 86 ? -5.496 -8.492 -4.898 1 98.06 86 LYS A O 1
ATOM 684 N N . THR A 1 87 ? -6.812 -7.25 -3.553 1 98.5 87 THR A N 1
ATOM 685 C CA . THR A 1 87 ? -6.238 -5.957 -3.91 1 98.5 87 THR A CA 1
ATOM 686 C C . THR A 1 87 ? -6.52 -4.922 -2.826 1 98.5 87 THR A C 1
ATOM 688 O O . THR A 1 87 ? -7.059 -5.254 -1.767 1 98.5 87 THR A O 1
ATOM 691 N N . LEU A 1 88 ? -6.043 -3.688 -3.062 1 98.62 88 LEU A N 1
ATOM 692 C CA . LEU A 1 88 ? -6.273 -2.609 -2.107 1 98.62 88 LEU A CA 1
ATOM 693 C C . LEU A 1 88 ? -7.266 -1.594 -2.662 1 98.62 88 LEU A C 1
ATOM 695 O O . LEU A 1 88 ? -7.258 -1.306 -3.861 1 98.62 88 LEU A O 1
ATOM 699 N N . GLN A 1 89 ? -8.016 -1.029 -1.767 1 98.31 89 GLN A N 1
ATOM 700 C CA . GLN A 1 89 ? -8.961 0.026 -2.115 1 98.31 89 GLN A CA 1
ATOM 701 C C . GLN A 1 89 ? -8.891 1.176 -1.114 1 98.31 89 GLN A C 1
ATOM 703 O O . GLN A 1 89 ? -8.781 0.951 0.092 1 98.31 89 GLN A O 1
ATOM 708 N N . VAL A 1 90 ? -8.984 2.328 -1.639 1 98.56 90 VAL A N 1
ATOM 709 C CA . VAL A 1 90 ? -9.078 3.498 -0.77 1 98.56 90 VAL A CA 1
ATOM 710 C C . VAL A 1 90 ? -10.492 3.619 -0.21 1 98.56 90 VAL A C 1
ATOM 712 O O . VAL A 1 90 ? -11.469 3.551 -0.958 1 98.56 90 VAL A O 1
ATOM 715 N N . VAL A 1 91 ? -10.555 3.789 1.077 1 98.06 91 VAL A N 1
ATOM 716 C CA . VAL A 1 91 ? -11.852 3.947 1.724 1 98.06 91 VAL A CA 1
ATOM 717 C C . VAL A 1 91 ? -11.797 5.109 2.715 1 98.06 91 VAL A C 1
ATOM 719 O O . VAL A 1 91 ? -10.719 5.543 3.109 1 98.06 91 VAL A O 1
ATOM 722 N N . ASP A 1 92 ? -12.977 5.582 3.105 1 97.31 92 ASP A N 1
ATOM 723 C CA . ASP A 1 92 ? -13.055 6.637 4.113 1 97.31 92 ASP A CA 1
ATOM 724 C C . ASP A 1 92 ? -12.836 6.07 5.516 1 97.31 92 ASP A C 1
ATOM 726 O O . ASP A 1 92 ? -13.281 4.961 5.816 1 97.31 92 ASP A O 1
ATOM 730 N N . ILE A 1 93 ? -12.117 6.832 6.312 1 94.75 93 ILE A N 1
ATOM 731 C CA . ILE A 1 93 ? -12 6.453 7.715 1 94.75 93 ILE A CA 1
ATOM 732 C C . ILE A 1 93 ? -13.297 6.797 8.453 1 94.75 93 ILE A C 1
ATOM 734 O O . ILE A 1 93 ? -13.789 7.926 8.359 1 94.75 93 ILE A O 1
ATOM 738 N N . GLU A 1 94 ? -14.148 5.812 8.656 1 77.88 94 GLU A N 1
ATOM 739 C CA . GLU A 1 94 ? -15.391 6.09 9.367 1 77.88 94 GLU A CA 1
ATOM 740 C C . GLU A 1 94 ? -15.125 6.738 10.727 1 77.88 94 GLU A C 1
ATOM 742 O O . GLU A 1 94 ? -14.273 6.266 11.484 1 77.88 94 GLU A O 1
ATOM 747 N N . GLN A 1 95 ? -15.094 8.008 10.859 1 59.53 95 GLN A N 1
ATOM 748 C CA . GLN A 1 95 ? -15.117 8.625 12.188 1 59.53 95 GLN A CA 1
ATOM 749 C C . GLN A 1 95 ? -16.312 8.141 13 1 59.53 95 GLN A C 1
ATOM 751 O O . GLN A 1 95 ? -17.453 8.188 12.523 1 59.53 95 GLN A O 1
ATOM 756 N N . GLY A 1 96 ? -16.266 7.086 13.648 1 42.69 96 GLY A N 1
ATOM 757 C CA . GLY A 1 96 ? -17.359 7.023 14.602 1 42.69 96 GLY A CA 1
ATOM 758 C C . GLY A 1 96 ? -17.75 8.383 15.164 1 42.69 96 GLY A C 1
ATOM 759 O O . GLY A 1 96 ? -16.953 9.32 15.117 1 42.69 96 GLY A O 1
ATOM 760 N N . MET B 1 1 ? 13.188 -39.5 -33.531 1 27.91 1 MET B N 1
ATOM 761 C CA . MET B 1 1 ? 12.18 -39.094 -32.562 1 27.91 1 MET B CA 1
ATOM 762 C C . MET B 1 1 ? 12.273 -37.594 -32.25 1 27.91 1 MET B C 1
ATOM 764 O O . MET B 1 1 ? 13.273 -37.125 -31.703 1 27.91 1 MET B O 1
ATOM 768 N N . LYS B 1 2 ? 12.016 -36.75 -33.125 1 40.5 2 LYS B N 1
ATOM 769 C CA . LYS B 1 2 ? 12.023 -35.281 -33.25 1 40.5 2 LYS B CA 1
ATOM 770 C C . LYS B 1 2 ? 11.438 -34.625 -32 1 40.5 2 LYS B C 1
ATOM 772 O O . LYS B 1 2 ? 10.367 -35.031 -31.531 1 40.5 2 LYS B O 1
ATOM 777 N N . ASN B 1 3 ? 12.281 -34.312 -31.047 1 38.81 3 ASN B N 1
ATOM 778 C CA . ASN B 1 3 ? 11.859 -33.375 -30 1 38.81 3 ASN B CA 1
ATOM 779 C C . ASN B 1 3 ? 10.953 -32.281 -30.547 1 38.81 3 ASN B C 1
ATOM 781 O O . ASN B 1 3 ? 11.383 -31.469 -31.359 1 38.81 3 ASN B O 1
ATOM 785 N N . ASN B 1 4 ? 9.781 -32.531 -30.969 1 45.12 4 ASN B N 1
ATOM 786 C CA . ASN B 1 4 ? 8.859 -31.609 -31.656 1 45.12 4 ASN B CA 1
ATOM 787 C C . ASN B 1 4 ? 8.711 -30.297 -30.891 1 45.12 4 ASN B C 1
ATOM 789 O O . ASN B 1 4 ? 8.219 -30.281 -29.766 1 45.12 4 ASN B O 1
ATOM 793 N N . PRO B 1 5 ? 9.477 -29.344 -31.031 1 46.47 5 PRO B N 1
ATOM 794 C CA . PRO B 1 5 ? 9.461 -28.016 -30.422 1 46.47 5 PRO B CA 1
ATOM 795 C C . PRO B 1 5 ? 8.07 -27.375 -30.438 1 46.47 5 PRO B C 1
ATOM 797 O O . PRO B 1 5 ? 7.934 -26.172 -30.25 1 46.47 5 PRO B O 1
ATOM 800 N N . ALA B 1 6 ? 7.098 -27.734 -31.188 1 47.19 6 ALA B N 1
ATOM 801 C CA . ALA B 1 6 ? 5.785 -27.109 -31.281 1 47.19 6 ALA B CA 1
ATOM 802 C C . ALA B 1 6 ? 5.223 -26.812 -29.891 1 47.19 6 ALA B C 1
ATOM 804 O O . ALA B 1 6 ? 4.02 -26.594 -29.734 1 47.19 6 ALA B O 1
ATOM 805 N N . ILE B 1 7 ? 5.711 -27.297 -28.734 1 52.41 7 ILE B N 1
ATOM 806 C CA . ILE B 1 7 ? 5.277 -27.469 -27.344 1 52.41 7 ILE B CA 1
ATOM 807 C C . ILE B 1 7 ? 4.758 -26.141 -26.797 1 52.41 7 ILE B C 1
ATOM 809 O O . ILE B 1 7 ? 5.262 -25.078 -27.156 1 52.41 7 ILE B O 1
ATOM 813 N N . GLY B 1 8 ? 3.645 -26.172 -25.812 1 55.69 8 GLY B N 1
ATOM 814 C CA . GLY B 1 8 ? 3.059 -25.25 -24.859 1 55.69 8 GLY B CA 1
ATOM 815 C C . GLY B 1 8 ? 4.047 -24.219 -24.328 1 55.69 8 GLY B C 1
ATOM 816 O O . GLY B 1 8 ? 5.262 -24.422 -24.422 1 55.69 8 GLY B O 1
ATOM 817 N N . GLN B 1 9 ? 3.564 -22.875 -24.234 1 65.56 9 GLN B N 1
ATOM 818 C CA . GLN B 1 9 ? 4.379 -21.844 -23.594 1 65.56 9 GLN B CA 1
ATOM 819 C C . GLN B 1 9 ? 5.301 -22.453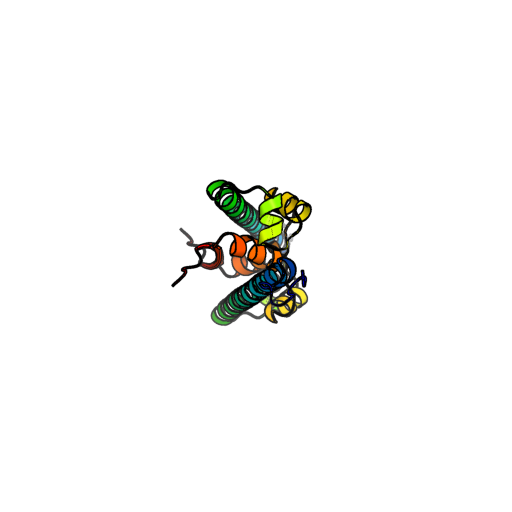 -22.547 1 65.56 9 GLN B C 1
ATOM 821 O O . GLN B 1 9 ? 4.855 -23.219 -21.688 1 65.56 9 GLN B O 1
ATOM 826 N N . SER B 1 10 ? 6.633 -22.562 -22.844 1 81 10 SER B N 1
ATOM 827 C CA . SER B 1 10 ? 7.551 -23 -21.797 1 81 10 SER B CA 1
ATOM 828 C C . SER B 1 10 ? 7.152 -22.438 -20.438 1 81 10 SER B C 1
ATOM 830 O O . SER B 1 10 ? 6.535 -21.375 -20.359 1 81 10 SER B O 1
ATOM 832 N N . TRP B 1 11 ? 7.051 -23.406 -19.484 1 83 11 TRP B N 1
ATOM 833 C CA . TRP B 1 11 ? 6.793 -23 -18.109 1 83 11 TRP B CA 1
ATOM 834 C C . TRP B 1 11 ? 7.383 -21.625 -17.828 1 83 11 TRP B C 1
ATOM 836 O O . TRP B 1 11 ? 6.75 -20.797 -17.172 1 83 11 TRP B O 1
ATOM 846 N N . GLU B 1 12 ? 8.469 -21.375 -18.453 1 86.5 12 GLU B N 1
ATOM 847 C CA . GLU B 1 12 ? 9.148 -20.094 -18.281 1 86.5 12 GLU B CA 1
ATOM 848 C C . GLU B 1 12 ? 8.359 -18.953 -18.922 1 86.5 12 GLU B C 1
ATOM 850 O O . GLU B 1 12 ? 8.289 -17.859 -18.375 1 86.5 12 GLU B O 1
ATOM 855 N N . GLU B 1 13 ? 7.844 -19.219 -20.078 1 88 13 GLU B N 1
ATOM 856 C CA . GLU B 1 13 ? 7.059 -18.203 -20.766 1 88 13 GLU B CA 1
ATOM 857 C C . GLU B 1 13 ? 5.766 -17.891 -20.016 1 88 13 GLU B C 1
ATOM 859 O O . GLU B 1 13 ? 5.355 -16.734 -19.922 1 88 13 GLU B O 1
ATOM 864 N N . PHE B 1 14 ? 5.223 -18.984 -19.641 1 87.19 14 PHE B N 1
ATOM 865 C CA . PHE B 1 14 ? 4.004 -18.828 -18.859 1 87.19 14 PHE B CA 1
ATOM 866 C C . PHE B 1 14 ? 4.27 -18.016 -17.594 1 87.19 14 PHE B C 1
ATOM 868 O O . PHE B 1 14 ? 3.518 -17.094 -17.281 1 87.19 14 PHE B O 1
ATOM 875 N N . LYS B 1 15 ? 5.297 -18.281 -16.922 1 85.88 15 LYS B N 1
ATOM 876 C CA . LYS B 1 15 ? 5.684 -17.594 -15.695 1 85.88 15 LYS B CA 1
ATOM 877 C C . LYS B 1 15 ? 5.953 -16.109 -15.977 1 85.88 15 LYS B C 1
ATOM 879 O O . LYS B 1 15 ? 5.527 -15.242 -15.211 1 85.88 15 LYS B O 1
ATOM 884 N N . ARG B 1 16 ? 6.488 -15.859 -17.047 1 88.94 16 ARG B N 1
ATOM 885 C CA . ARG B 1 16 ? 6.797 -14.484 -17.422 1 88.94 16 ARG B CA 1
ATOM 886 C C . ARG B 1 16 ? 5.523 -13.695 -17.703 1 88.94 16 ARG B C 1
ATOM 888 O O . ARG B 1 16 ? 5.41 -12.531 -17.312 1 88.94 16 ARG B O 1
ATOM 895 N N . GLU B 1 17 ? 4.703 -14.336 -18.328 1 89.69 17 GLU B N 1
ATOM 896 C CA . GLU B 1 17 ? 3.451 -13.672 -18.656 1 89.69 17 GLU B CA 1
ATOM 897 C C . GLU B 1 17 ? 2.641 -13.352 -17.406 1 89.69 17 GLU B C 1
ATOM 899 O O . GLU B 1 17 ? 2.031 -12.289 -17.312 1 89.69 17 GLU B O 1
ATOM 904 N N . VAL B 1 18 ? 2.627 -14.258 -16.531 1 86.69 18 VAL B N 1
ATOM 905 C CA . VAL B 1 18 ? 1.859 -14.094 -15.305 1 86.69 18 VAL B CA 1
ATOM 906 C C . VAL B 1 18 ? 2.455 -12.961 -14.469 1 86.69 18 VAL B C 1
ATOM 908 O O . VAL B 1 18 ? 1.726 -12.109 -13.961 1 86.69 18 VAL B O 1
ATOM 911 N N . PHE B 1 19 ? 3.768 -12.945 -14.422 1 89 19 PHE B N 1
ATOM 912 C CA . PHE B 1 19 ? 4.445 -11.93 -13.625 1 89 19 PHE B CA 1
ATOM 913 C C . PHE B 1 19 ? 4.234 -10.539 -14.219 1 89 19 PHE B C 1
ATOM 915 O O . PHE B 1 19 ? 4.012 -9.578 -13.492 1 89 19 PHE B O 1
ATOM 922 N N . THR B 1 20 ? 4.164 -10.547 -15.531 1 91.12 20 THR B N 1
ATOM 923 C CA . THR B 1 20 ? 3.912 -9.289 -16.219 1 91.12 20 THR B CA 1
ATOM 924 C C . THR B 1 20 ? 2.5 -8.789 -15.938 1 91.12 20 THR B C 1
ATOM 926 O O . THR B 1 20 ? 2.297 -7.594 -15.703 1 91.12 20 THR B O 1
ATOM 929 N N . LYS B 1 21 ? 1.628 -9.727 -15.93 1 92.56 21 LYS B N 1
ATOM 930 C CA . LYS B 1 21 ? 0.242 -9.359 -15.664 1 92.56 21 LYS B CA 1
ATOM 931 C C . LYS B 1 21 ? 0.088 -8.797 -14.25 1 92.56 21 LYS B C 1
ATOM 933 O O . LYS B 1 21 ? -0.61 -7.801 -14.047 1 92.56 21 LYS B O 1
ATOM 938 N N . GLU B 1 22 ? 0.737 -9.375 -13.289 1 93.06 22 GLU B N 1
ATOM 939 C CA . GLU B 1 22 ? 0.677 -8.914 -11.906 1 93.06 22 GLU B CA 1
ATOM 940 C C . GLU B 1 22 ? 1.226 -7.496 -11.766 1 93.06 22 GLU B C 1
ATOM 942 O O . GLU B 1 22 ? 0.675 -6.68 -11.023 1 93.06 22 GLU B O 1
ATOM 947 N N . GLU B 1 23 ? 2.244 -7.293 -12.508 1 94.12 23 GLU B N 1
ATOM 948 C CA . GLU B 1 23 ? 2.867 -5.973 -12.445 1 94.12 23 GLU B CA 1
ATOM 949 C C . GLU B 1 23 ? 1.946 -4.902 -13.031 1 94.12 23 GLU B C 1
ATOM 951 O O . GLU B 1 23 ? 1.859 -3.797 -12.492 1 94.12 23 GLU B O 1
ATOM 956 N N . ILE B 1 24 ? 1.337 -5.273 -14.094 1 94.69 24 ILE B N 1
ATOM 957 C CA . ILE B 1 24 ? 0.427 -4.348 -14.766 1 94.69 24 ILE B CA 1
ATOM 958 C C . ILE B 1 24 ? -0.734 -4.004 -13.836 1 94.69 24 ILE B C 1
ATOM 960 O O . ILE B 1 24 ? -1.089 -2.834 -13.68 1 94.69 24 ILE B O 1
ATOM 964 N N . GLU B 1 25 ? -1.259 -5.012 -13.258 1 95.06 25 GLU B N 1
ATOM 965 C CA . GLU B 1 25 ? -2.387 -4.797 -12.359 1 95.06 25 GLU B CA 1
ATOM 966 C C . GLU B 1 25 ? -1.973 -3.969 -11.141 1 95.06 25 GLU B C 1
ATOM 968 O O . GLU B 1 25 ? -2.705 -3.076 -10.719 1 95.06 25 GLU B O 1
ATOM 973 N N . ALA B 1 26 ? -0.781 -4.309 -10.648 1 96 26 ALA B N 1
ATOM 974 C CA . ALA B 1 26 ? -0.278 -3.537 -9.516 1 96 26 ALA B CA 1
ATOM 975 C C . ALA B 1 26 ? -0.142 -2.061 -9.875 1 96 26 ALA B C 1
ATOM 977 O O . ALA B 1 26 ? -0.5 -1.188 -9.078 1 96 26 ALA B O 1
ATOM 978 N N . SER B 1 27 ? 0.35 -1.778 -11.031 1 96.06 27 SER B N 1
ATOM 979 C CA . SER B 1 27 ? 0.527 -0.397 -11.469 1 96.06 27 SER B CA 1
ATOM 980 C C . SER B 1 27 ? -0.816 0.306 -11.633 1 96.06 27 SER B C 1
ATOM 982 O O . SER B 1 27 ? -0.955 1.479 -11.273 1 96.06 27 SER B O 1
ATOM 984 N N . LYS B 1 28 ? -1.737 -0.385 -12.18 1 96.19 28 LYS B N 1
ATOM 985 C CA . LYS B 1 28 ? -3.072 0.184 -12.344 1 96.19 28 LYS B CA 1
ATOM 986 C C . LYS B 1 28 ? -3.678 0.563 -10.992 1 96.19 28 LYS B C 1
ATOM 988 O O . LYS B 1 28 ? -4.25 1.645 -10.844 1 96.19 28 LYS B O 1
ATOM 993 N N . VAL B 1 29 ? -3.58 -0.354 -10.062 1 97.25 29 VAL B N 1
ATOM 994 C CA . VAL B 1 29 ? -4.145 -0.115 -8.742 1 97.25 29 VAL B CA 1
ATOM 995 C C . VAL B 1 29 ? -3.396 1.029 -8.062 1 97.25 29 VAL B C 1
ATOM 997 O O . VAL B 1 29 ? -4.008 1.879 -7.41 1 97.25 29 VAL B O 1
ATOM 1000 N N . ARG B 1 30 ? -2.035 1.066 -8.164 1 97.56 30 ARG B N 1
ATOM 1001 C CA . ARG B 1 30 ? -1.266 2.172 -7.602 1 97.56 30 ARG B CA 1
ATOM 1002 C C . ARG B 1 30 ? -1.748 3.51 -8.148 1 97.56 30 ARG B C 1
ATOM 1004 O O . ARG B 1 30 ? -1.956 4.461 -7.395 1 97.56 30 ARG B O 1
ATOM 1011 N N . VAL B 1 31 ? -1.93 3.59 -9.461 1 96.75 31 VAL B N 1
ATOM 1012 C CA . VAL B 1 31 ? -2.379 4.82 -10.102 1 96.75 31 VAL B CA 1
ATOM 1013 C C . VAL B 1 31 ? -3.762 5.203 -9.578 1 96.75 31 VAL B C 1
ATOM 1015 O O . VAL B 1 31 ? -4.031 6.379 -9.32 1 96.75 31 VAL B O 1
ATOM 1018 N N . ALA B 1 32 ? -4.621 4.199 -9.445 1 97.19 32 A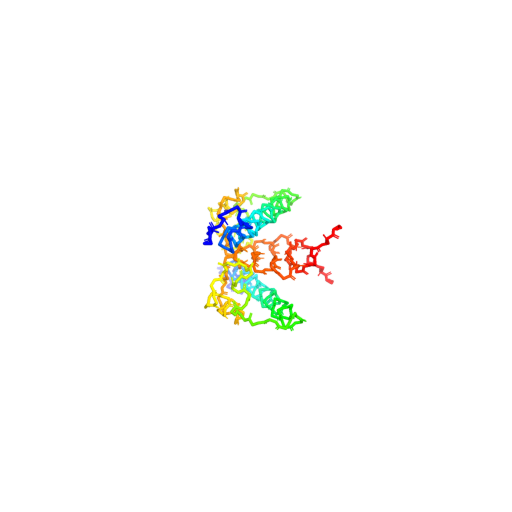LA B N 1
ATOM 1019 C CA . ALA B 1 32 ? -5.957 4.453 -8.914 1 97.19 32 ALA B CA 1
ATOM 1020 C C . ALA B 1 32 ? -5.879 5.023 -7.496 1 97.19 32 ALA B C 1
ATOM 1022 O O . ALA B 1 32 ? -6.621 5.945 -7.152 1 97.19 32 ALA B O 1
ATOM 1023 N N . ILE B 1 33 ? -5.023 4.5 -6.688 1 98 33 ILE B N 1
ATOM 1024 C CA . ILE B 1 33 ? -4.848 4.969 -5.316 1 98 33 ILE B CA 1
ATOM 1025 C C . ILE B 1 33 ? -4.348 6.41 -5.324 1 98 33 ILE B C 1
ATOM 1027 O O . ILE B 1 33 ? -4.855 7.254 -4.586 1 98 33 ILE B O 1
ATOM 1031 N N . MET B 1 34 ? -3.383 6.648 -6.168 1 98.06 34 MET B N 1
ATOM 1032 C CA . MET B 1 34 ? -2.852 8.008 -6.246 1 98.06 34 MET B CA 1
ATOM 1033 C C . MET B 1 34 ? -3.91 8.977 -6.75 1 98.06 34 MET B C 1
ATOM 1035 O O . MET B 1 34 ? -3.977 10.117 -6.297 1 98.06 34 MET B O 1
ATOM 1039 N N . SER B 1 35 ? -4.691 8.562 -7.695 1 97.5 35 SER B N 1
ATOM 1040 C CA . SER B 1 35 ? -5.773 9.391 -8.211 1 97.5 35 SER B CA 1
ATOM 1041 C C . SER B 1 35 ? -6.77 9.75 -7.113 1 97.5 35 SER B C 1
ATOM 1043 O O . SER B 1 35 ? -7.238 10.883 -7.035 1 97.5 35 SER B O 1
ATOM 1045 N N . GLU B 1 36 ? -7.082 8.758 -6.297 1 97.56 36 GLU B N 1
ATOM 1046 C CA . GLU B 1 36 ? -7.98 9 -5.172 1 97.56 36 GLU B CA 1
ATOM 1047 C C . GLU B 1 36 ? -7.367 9.984 -4.18 1 97.56 36 GLU B C 1
ATOM 1049 O O . GLU B 1 36 ? -8.07 10.812 -3.598 1 97.56 36 GLU B O 1
ATOM 1054 N N . LEU B 1 37 ? -6.082 9.844 -3.955 1 97.81 37 LEU B N 1
ATOM 1055 C CA . LEU B 1 37 ? -5.363 10.766 -3.078 1 97.81 37 LEU B CA 1
ATOM 1056 C C . LEU B 1 37 ? -5.445 12.195 -3.604 1 97.81 37 LEU B C 1
ATOM 1058 O O . LEU B 1 37 ? -5.75 13.117 -2.852 1 97.81 37 LEU B O 1
ATOM 1062 N N . ILE B 1 38 ? -5.168 12.312 -4.871 1 97.88 38 ILE B N 1
ATOM 1063 C CA . ILE B 1 38 ? -5.215 13.617 -5.52 1 97.88 38 ILE B CA 1
ATOM 1064 C C . ILE B 1 38 ? -6.621 14.195 -5.418 1 97.88 38 ILE B C 1
ATOM 1066 O O . ILE B 1 38 ? -6.797 15.367 -5.074 1 97.88 38 ILE B O 1
ATOM 1070 N N . LEU B 1 39 ? -7.586 13.391 -5.711 1 98.06 39 LEU B N 1
ATOM 1071 C CA . LEU B 1 39 ? -8.977 13.82 -5.648 1 98.06 39 LEU B CA 1
ATOM 1072 C C . LEU B 1 39 ? -9.344 14.281 -4.238 1 98.06 39 LEU B C 1
ATOM 1074 O O . LEU B 1 39 ? -9.969 15.328 -4.066 1 98.06 39 LEU B O 1
ATOM 1078 N N . ALA B 1 40 ? -8.969 13.539 -3.256 1 97.75 4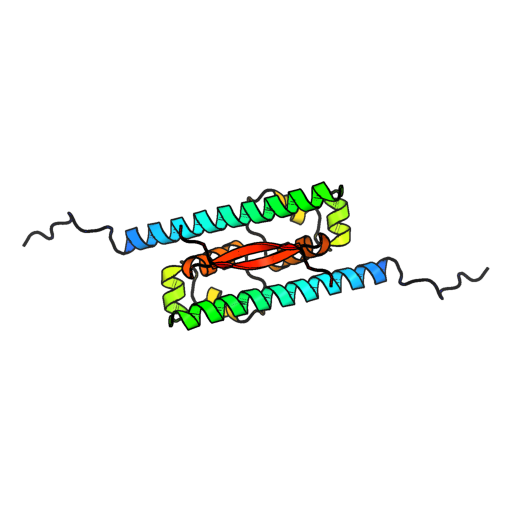0 ALA B N 1
ATOM 1079 C CA . ALA B 1 40 ? -9.25 13.867 -1.862 1 97.75 40 ALA B CA 1
ATOM 1080 C C . ALA B 1 40 ? -8.594 15.188 -1.466 1 97.75 40 ALA B C 1
ATOM 1082 O O . ALA B 1 40 ? -9.203 16 -0.766 1 97.75 40 ALA B O 1
ATOM 1083 N N . ARG B 1 41 ? -7.328 15.328 -1.854 1 97.88 41 ARG B N 1
ATOM 1084 C CA . ARG B 1 41 ? -6.617 16.578 -1.568 1 97.88 41 ARG B CA 1
ATOM 1085 C C . ARG B 1 41 ? -7.32 17.766 -2.205 1 97.88 41 ARG B C 1
ATOM 1087 O O . ARG B 1 41 ? -7.543 18.781 -1.549 1 97.88 41 ARG B O 1
ATOM 1094 N N . ASN B 1 42 ? -7.68 17.609 -3.486 1 97.88 42 ASN B N 1
ATOM 1095 C CA . ASN B 1 42 ? -8.336 18.688 -4.23 1 97.88 42 ASN B CA 1
ATOM 1096 C C . ASN B 1 42 ? -9.711 19 -3.65 1 97.88 42 ASN B C 1
ATOM 1098 O O . ASN B 1 42 ? -10.102 20.172 -3.58 1 97.88 42 ASN B O 1
ATOM 1102 N N . GLU B 1 43 ? -10.445 18 -3.281 1 97.25 43 GLU B N 1
ATOM 1103 C CA . GLU B 1 43 ? -11.766 18.188 -2.693 1 97.25 43 GLU B CA 1
ATOM 1104 C C . GLU B 1 43 ? -11.695 19 -1.407 1 97.25 43 GLU B C 1
ATOM 1106 O O . GLU B 1 43 ? -12.633 19.719 -1.068 1 97.25 43 GLU B O 1
ATOM 1111 N N . ARG B 1 44 ? -10.578 18.938 -0.708 1 96.38 44 ARG B N 1
ATOM 1112 C CA . ARG B 1 44 ? -10.375 19.688 0.531 1 96.38 44 ARG B CA 1
ATOM 1113 C C . ARG B 1 44 ? -9.781 21.062 0.254 1 96.38 44 ARG B C 1
ATOM 1115 O O . ARG B 1 44 ? -9.594 21.859 1.174 1 96.38 44 ARG B O 1
ATOM 1122 N N . GLY B 1 45 ? -9.375 21.281 -0.998 1 97.56 45 GLY B N 1
ATOM 1123 C CA . GLY B 1 45 ? -8.844 22.578 -1.419 1 97.56 45 GLY B CA 1
ATOM 1124 C C . GLY B 1 45 ? -7.461 22.859 -0.869 1 97.56 45 GLY B C 1
ATOM 1125 O O . GLY B 1 45 ? -7.105 24.016 -0.643 1 97.56 45 GLY B O 1
ATOM 1126 N N . ILE B 1 46 ? -6.742 21.891 -0.569 1 97.19 46 ILE B N 1
ATOM 1127 C CA . ILE B 1 46 ? -5.441 22.125 0.047 1 97.19 46 ILE B CA 1
ATOM 1128 C C . ILE B 1 46 ? -4.332 21.844 -0.965 1 97.19 46 ILE B C 1
ATOM 1130 O O . ILE B 1 46 ? -4.508 21.031 -1.88 1 97.19 46 ILE B O 1
ATOM 1134 N N . SER B 1 47 ? -3.189 22.516 -0.813 1 98 47 SER B N 1
ATOM 1135 C CA . SER B 1 47 ? -1.995 22.328 -1.632 1 98 47 SER B CA 1
ATOM 1136 C C . SER B 1 47 ? -1.16 21.156 -1.139 1 98 47 SER B C 1
ATOM 1138 O O . SER B 1 47 ? -1.439 20.578 -0.081 1 98 47 SER B O 1
ATOM 1140 N N . GLN B 1 48 ? -0.202 20.766 -1.918 1 97.94 48 GLN B N 1
ATOM 1141 C CA . GLN B 1 48 ? 0.744 19.75 -1.476 1 97.94 48 GLN B CA 1
ATOM 1142 C C . GLN B 1 48 ? 1.528 20.219 -0.254 1 97.94 48 GLN B C 1
ATOM 1144 O O . GLN B 1 48 ? 1.876 19.406 0.614 1 97.94 48 GLN B O 1
ATOM 1149 N N . LYS B 1 49 ? 1.783 21.531 -0.167 1 97.75 49 LYS B N 1
ATOM 1150 C CA . LYS B 1 49 ? 2.48 22.109 0.982 1 97.75 49 LYS B CA 1
ATOM 1151 C C . LYS B 1 49 ? 1.655 21.953 2.258 1 97.75 49 LYS B C 1
ATOM 1153 O O . LYS B 1 49 ? 2.184 21.578 3.305 1 97.75 49 LYS B O 1
ATOM 1158 N N . LYS B 1 50 ? 0.431 22.297 2.137 1 97.25 50 LYS B N 1
ATOM 1159 C CA . LYS B 1 50 ? -0.449 22.109 3.289 1 97.25 50 LYS B CA 1
ATOM 1160 C C . LYS B 1 50 ? -0.564 20.641 3.676 1 97.25 50 LYS B C 1
ATOM 1162 O O . LYS B 1 50 ? -0.62 20.312 4.859 1 97.25 50 LYS B O 1
ATOM 1167 N N . LEU B 1 51 ? -0.66 19.781 2.729 1 97 51 LEU B N 1
ATOM 1168 C CA . LEU B 1 51 ? -0.7 18.344 2.979 1 97 51 LEU B CA 1
ATOM 1169 C C . LEU B 1 51 ? 0.561 17.891 3.703 1 97 51 LEU B C 1
ATOM 1171 O O . LEU B 1 51 ? 0.499 17.016 4.57 1 97 51 LEU B O 1
ATOM 1175 N N . GLU B 1 52 ? 1.687 18.422 3.293 1 97.25 52 GLU B N 1
ATOM 1176 C CA . GLU B 1 52 ? 2.938 18.172 3.996 1 97.25 52 GLU B CA 1
ATOM 1177 C C . GLU B 1 52 ? 2.816 18.5 5.48 1 97.25 52 GLU B C 1
ATOM 1179 O O . GLU B 1 52 ? 3.227 17.703 6.336 1 97.25 52 GLU B O 1
ATOM 1184 N N . GLU B 1 53 ? 2.205 19.562 5.781 1 94.75 53 GLU B N 1
ATOM 1185 C CA . GLU B 1 53 ? 2.023 20 7.164 1 94.75 53 GLU B CA 1
ATOM 1186 C C . GLU B 1 53 ? 1.112 19.047 7.93 1 94.75 53 GLU B C 1
ATOM 1188 O O . GLU B 1 53 ? 1.333 18.781 9.109 1 94.75 53 GLU B O 1
ATOM 1193 N N . MET B 1 54 ? 0.208 18.531 7.262 1 94.06 54 MET B N 1
ATOM 1194 C CA . MET B 1 54 ? -0.806 17.688 7.898 1 94.06 54 MET B CA 1
ATOM 1195 C C . MET B 1 54 ? -0.306 16.25 8.062 1 94.06 54 MET B C 1
ATOM 1197 O O . MET B 1 54 ? -0.701 15.562 8.992 1 94.06 54 MET B O 1
ATOM 1201 N N . SER B 1 55 ? 0.484 15.789 7.145 1 95.69 55 SER B N 1
ATOM 1202 C CA . SER B 1 55 ? 0.832 14.375 7.09 1 95.69 55 SER B CA 1
ATOM 1203 C C . SER B 1 55 ? 2.238 14.125 7.629 1 95.69 55 SER B C 1
ATOM 1205 O O . SER B 1 55 ? 2.607 12.984 7.914 1 95.69 55 SER B O 1
ATOM 1207 N N . GLY B 1 56 ? 3.078 15.164 7.633 1 95.5 56 GLY B N 1
ATOM 1208 C CA . GLY B 1 56 ? 4.48 15.016 7.992 1 95.5 56 GLY B CA 1
ATOM 1209 C C . GLY B 1 56 ? 5.332 14.469 6.859 1 95.5 56 GLY B C 1
ATOM 1210 O O . GLY B 1 56 ? 6.523 14.211 7.043 1 95.5 56 GLY B O 1
ATOM 1211 N N . VAL B 1 57 ? 4.758 14.297 5.68 1 96.56 57 VAL B N 1
ATOM 1212 C CA . VAL B 1 57 ? 5.484 13.836 4.5 1 96.56 57 VAL B CA 1
ATOM 1213 C C . VAL B 1 57 ? 5.887 15.039 3.645 1 96.56 57 VAL B C 1
ATOM 1215 O O . VAL B 1 57 ? 5.062 15.914 3.363 1 96.56 57 VAL B O 1
ATOM 1218 N N . ARG B 1 58 ? 7.098 15.039 3.289 1 97.31 58 ARG B N 1
ATOM 1219 C CA . ARG B 1 58 ? 7.625 16.203 2.584 1 97.31 58 ARG B CA 1
ATOM 1220 C C . ARG B 1 58 ? 6.949 16.375 1.226 1 97.31 58 ARG B C 1
ATOM 1222 O O . ARG B 1 58 ? 6.648 15.383 0.549 1 97.31 58 ARG B O 1
ATOM 1229 N N . GLN B 1 59 ? 6.824 17.625 0.862 1 97.56 59 GLN B N 1
ATOM 1230 C CA . GLN B 1 59 ? 6.125 18 -0.361 1 97.56 59 GLN B CA 1
ATOM 1231 C C . GLN B 1 59 ? 6.738 17.328 -1.579 1 97.56 59 GLN B C 1
ATOM 1233 O O . GLN B 1 59 ? 6.02 16.797 -2.436 1 97.56 59 GLN B O 1
ATOM 1238 N N . PRO B 1 60 ? 8.086 17.234 -1.748 1 97.06 60 PRO B N 1
ATOM 1239 C CA . PRO B 1 60 ? 8.633 16.562 -2.928 1 97.06 60 PRO B CA 1
ATOM 1240 C C . PRO B 1 60 ? 8.266 15.086 -2.99 1 97.06 60 PRO B C 1
ATOM 1242 O O . PRO B 1 60 ? 8.094 14.531 -4.078 1 97.06 60 PRO B O 1
ATOM 1245 N N . VAL B 1 61 ? 8.164 14.438 -1.823 1 97 61 VAL B N 1
ATOM 1246 C CA . VAL B 1 61 ? 7.766 13.039 -1.754 1 97 61 VAL B CA 1
ATOM 1247 C C . VAL B 1 61 ? 6.309 12.891 -2.184 1 97 61 VAL B C 1
ATOM 1249 O O . VAL B 1 61 ? 5.969 11.992 -2.957 1 97 61 VAL B O 1
ATOM 1252 N N . ILE B 1 62 ? 5.508 13.797 -1.695 1 97.62 62 ILE B N 1
ATOM 1253 C CA . ILE B 1 62 ? 4.094 13.812 -2.062 1 97.62 62 ILE B CA 1
ATOM 1254 C C . ILE B 1 62 ? 3.955 14.023 -3.568 1 97.62 62 ILE B C 1
ATOM 1256 O O . ILE B 1 62 ? 3.197 13.312 -4.234 1 97.62 62 ILE B O 1
ATOM 1260 N N . ALA B 1 63 ? 4.688 14.969 -4.105 1 96.88 63 ALA B N 1
ATOM 1261 C CA . ALA B 1 63 ? 4.645 15.289 -5.531 1 96.88 63 ALA B CA 1
ATOM 1262 C C . ALA B 1 63 ? 5.02 14.07 -6.371 1 96.88 63 ALA B C 1
ATOM 1264 O O . ALA B 1 63 ? 4.324 13.734 -7.332 1 96.88 63 ALA B O 1
ATOM 1265 N N . ARG B 1 64 ? 6.086 13.391 -5.988 1 95.62 64 ARG B N 1
ATOM 1266 C CA . ARG B 1 64 ? 6.531 12.203 -6.707 1 95.62 64 ARG B CA 1
ATOM 1267 C C . ARG B 1 64 ? 5.484 11.094 -6.629 1 95.62 64 ARG B C 1
ATOM 1269 O O . ARG B 1 64 ? 5.211 10.422 -7.629 1 95.62 64 ARG B O 1
ATOM 1276 N N . MET B 1 65 ? 4.961 10.961 -5.496 1 95.56 65 MET B N 1
ATOM 1277 C CA . MET B 1 65 ? 3.947 9.938 -5.254 1 95.56 65 MET B CA 1
ATOM 1278 C C . MET B 1 65 ? 2.721 10.172 -6.129 1 95.56 65 MET B C 1
ATOM 1280 O O . MET B 1 65 ? 2.201 9.234 -6.738 1 95.56 65 MET B O 1
ATOM 1284 N N . GLU B 1 66 ? 2.357 11.43 -6.234 1 94.12 66 GLU B N 1
ATOM 1285 C CA . GLU B 1 66 ? 1.13 11.758 -6.949 1 94.12 66 GLU B CA 1
ATOM 1286 C C . GLU B 1 66 ? 1.3 11.578 -8.453 1 94.12 66 GLU B C 1
ATOM 1288 O O . GLU B 1 66 ? 0.315 11.461 -9.188 1 94.12 66 GLU B O 1
ATOM 1293 N N . THR B 1 67 ? 2.539 11.547 -8.945 1 90.31 67 THR B N 1
ATOM 1294 C CA . THR B 1 67 ? 2.768 11.336 -10.367 1 90.31 67 THR B CA 1
ATOM 1295 C C . THR B 1 67 ? 2.51 9.883 -10.742 1 90.31 67 THR B C 1
ATOM 1297 O O . THR B 1 67 ? 2.27 9.57 -11.914 1 90.31 67 THR B O 1
ATOM 1300 N N . GLY B 1 68 ? 2.607 8.969 -9.789 1 84.69 68 GLY B N 1
ATOM 1301 C CA . GLY B 1 68 ? 2.334 7.555 -10.008 1 84.69 68 GLY B CA 1
ATOM 1302 C C . GLY B 1 68 ? 3.465 6.828 -10.711 1 84.69 68 GLY B C 1
ATOM 1303 O O . GLY B 1 68 ? 3.324 5.66 -11.086 1 84.69 68 GLY B O 1
ATOM 1304 N N . VAL B 1 69 ? 4.602 7.461 -10.859 1 83.44 69 VAL B N 1
ATOM 1305 C CA . VAL B 1 69 ? 5.68 6.883 -11.656 1 83.44 69 VAL B CA 1
ATOM 1306 C C . VAL B 1 69 ? 6.504 5.926 -10.797 1 83.44 69 VAL B C 1
ATOM 1308 O O . VAL B 1 69 ? 6.918 4.863 -11.266 1 83.44 69 VAL B O 1
ATOM 1311 N N . THR B 1 70 ? 6.664 6.215 -9.516 1 90.69 70 THR B N 1
ATOM 1312 C CA . THR B 1 70 ? 7.434 5.355 -8.625 1 90.69 70 THR B CA 1
ATOM 1313 C C . THR B 1 70 ? 6.531 4.754 -7.547 1 90.69 70 THR B C 1
ATOM 1315 O O . THR B 1 70 ? 5.496 5.328 -7.203 1 90.69 70 THR B O 1
ATOM 1318 N N . SER B 1 71 ? 6.91 3.605 -7.16 1 95.88 71 SER B N 1
ATOM 1319 C CA . SER B 1 71 ? 6.141 2.932 -6.117 1 95.88 71 SER B CA 1
ATOM 1320 C C . SER B 1 71 ? 6.547 3.422 -4.73 1 95.88 71 SER B C 1
ATOM 1322 O O . SER B 1 71 ? 7.645 3.117 -4.254 1 95.88 71 SER B O 1
ATOM 1324 N N . PRO B 1 72 ? 5.691 4.133 -4.109 1 97.5 72 PRO B N 1
ATOM 1325 C CA . PRO B 1 72 ? 6.004 4.609 -2.76 1 97.5 72 PRO B CA 1
ATOM 1326 C C . PRO B 1 72 ? 5.973 3.49 -1.72 1 97.5 72 PRO B C 1
ATOM 1328 O O . PRO B 1 72 ? 5.516 2.381 -2.014 1 97.5 72 PRO B O 1
ATOM 1331 N N . ARG B 1 73 ? 6.566 3.838 -0.542 1 97.56 73 ARG B N 1
ATOM 1332 C CA . ARG B 1 73 ? 6.383 2.938 0.593 1 97.56 73 ARG B CA 1
ATOM 1333 C C . ARG B 1 73 ? 4.93 2.93 1.058 1 97.56 73 ARG B C 1
ATOM 1335 O O . ARG B 1 73 ? 4.273 3.973 1.071 1 97.56 73 ARG B O 1
ATOM 1342 N N . LEU B 1 74 ? 4.531 1.819 1.53 1 98.19 74 LEU B N 1
ATOM 1343 C CA . LEU B 1 74 ? 3.158 1.668 2.004 1 98.19 74 LEU B CA 1
ATOM 1344 C C . LEU B 1 74 ? 2.865 2.641 3.143 1 98.19 74 LEU B C 1
ATOM 1346 O O . LEU B 1 74 ? 1.843 3.328 3.129 1 98.19 74 LEU B O 1
ATOM 1350 N N . ASP B 1 75 ? 3.764 2.848 4.062 1 97.56 75 ASP B N 1
ATOM 1351 C CA . ASP B 1 75 ? 3.541 3.713 5.219 1 97.56 75 ASP B CA 1
ATOM 1352 C C . ASP B 1 75 ? 3.371 5.168 4.789 1 97.56 75 ASP B C 1
ATOM 1354 O O . ASP B 1 75 ? 2.578 5.906 5.375 1 97.56 75 ASP B O 1
ATOM 1358 N N . THR B 1 76 ? 4.086 5.547 3.816 1 97.5 76 THR B N 1
ATOM 1359 C CA . THR B 1 76 ? 3.982 6.918 3.328 1 97.5 76 THR B CA 1
ATOM 1360 C C . THR B 1 76 ? 2.592 7.184 2.762 1 97.5 76 THR B C 1
ATOM 1362 O O . THR B 1 76 ? 1.972 8.203 3.078 1 97.5 76 THR B O 1
ATOM 1365 N N . VAL B 1 77 ? 2.158 6.277 1.972 1 98.38 77 VAL B N 1
ATOM 1366 C CA . VAL B 1 77 ? 0.833 6.398 1.373 1 98.38 77 VAL B CA 1
ATOM 1367 C C . VAL B 1 77 ? -0.227 6.457 2.471 1 98.38 77 VAL B C 1
ATOM 1369 O O . VAL B 1 77 ? -1.115 7.312 2.439 1 98.38 77 VAL B O 1
ATOM 1372 N N . LEU B 1 78 ? -0.077 5.625 3.457 1 98.38 78 LEU B N 1
ATOM 1373 C CA . LEU B 1 78 ? -1.055 5.531 4.535 1 98.38 78 LEU B CA 1
ATOM 1374 C C . LEU B 1 78 ? -1.065 6.809 5.371 1 98.38 78 LEU B C 1
ATOM 1376 O O . LEU B 1 78 ? -2.131 7.281 5.773 1 98.38 78 LEU B O 1
ATOM 1380 N N . LYS B 1 79 ? 0.101 7.375 5.652 1 97.69 79 LYS B N 1
ATOM 1381 C CA . LYS B 1 79 ? 0.175 8.617 6.41 1 97.69 79 LYS B CA 1
ATOM 1382 C C . LYS B 1 79 ? -0.549 9.75 5.684 1 97.69 79 LYS B C 1
ATOM 1384 O O . LYS B 1 79 ? -1.311 10.5 6.297 1 97.69 79 LYS B O 1
ATOM 1389 N N . VAL B 1 80 ? -0.284 9.797 4.43 1 97.81 80 VAL B N 1
ATOM 1390 C CA . VAL B 1 80 ? -0.874 10.859 3.629 1 97.81 80 VAL B CA 1
ATOM 1391 C C . VAL B 1 80 ? -2.383 10.656 3.527 1 97.81 80 VAL B C 1
ATOM 1393 O O . VAL B 1 80 ? -3.158 11.602 3.709 1 97.81 80 VAL B O 1
ATOM 1396 N N . LEU B 1 81 ? -2.824 9.461 3.25 1 98.12 81 LEU B N 1
ATOM 1397 C CA . LEU B 1 81 ? -4.254 9.172 3.176 1 98.12 81 LEU B CA 1
ATOM 1398 C C . LEU B 1 81 ? -4.945 9.508 4.492 1 98.12 81 LEU B C 1
ATOM 1400 O O . LEU B 1 81 ? -6.035 10.078 4.496 1 98.12 81 LEU B O 1
ATOM 1404 N N . TYR B 1 82 ? -4.289 9.133 5.578 1 97.5 82 TYR B N 1
ATOM 1405 C CA . TYR B 1 82 ? -4.871 9.375 6.891 1 97.5 82 TYR B CA 1
ATOM 1406 C C . TYR B 1 82 ? -5.145 10.859 7.098 1 97.5 82 TYR B C 1
ATOM 1408 O O . TYR B 1 82 ? -6.199 11.242 7.617 1 97.5 82 TYR B O 1
ATOM 1416 N N . SER B 1 83 ? -4.195 11.68 6.75 1 96 83 SER B N 1
ATOM 1417 C CA . SER B 1 83 ? -4.344 13.125 6.898 1 96 83 SER B CA 1
ATOM 1418 C C . SER B 1 83 ? -5.508 13.656 6.07 1 96 83 SER B C 1
ATOM 1420 O O . SER B 1 83 ? -5.984 14.766 6.301 1 96 83 SER B O 1
ATOM 1422 N N . LEU B 1 84 ? -5.98 12.852 5.125 1 97.12 84 LEU B N 1
ATOM 1423 C CA . LEU B 1 84 ? -7.082 13.227 4.246 1 97.12 84 LEU B CA 1
ATOM 1424 C C . LEU B 1 84 ? -8.367 12.508 4.645 1 97.12 84 LEU B C 1
ATOM 1426 O O . LEU B 1 84 ? -9.352 12.531 3.904 1 97.12 84 LEU B O 1
ATOM 1430 N N . GLY B 1 85 ? -8.367 11.82 5.734 1 96.81 85 GLY B N 1
ATOM 1431 C CA . GLY B 1 85 ? -9.531 11.109 6.23 1 96.81 85 GLY B CA 1
ATOM 1432 C C . GLY B 1 85 ? -9.812 9.828 5.477 1 96.81 85 GLY B C 1
ATOM 1433 O O . GLY B 1 85 ? -10.961 9.375 5.414 1 96.81 85 GLY B O 1
ATOM 1434 N N . LYS B 1 86 ? -8.859 9.242 4.887 1 98.06 86 LYS B N 1
ATOM 1435 C CA . LYS B 1 86 ? -8.992 8.023 4.105 1 98.06 86 LYS B CA 1
ATOM 1436 C C . LYS B 1 86 ? -7.965 6.977 4.547 1 98.06 86 LYS B C 1
ATOM 1438 O O . LYS B 1 86 ? -7.043 7.281 5.305 1 98.06 86 LYS B O 1
ATOM 1443 N N . THR B 1 87 ? -8.117 5.73 4.066 1 98.5 87 THR B N 1
ATOM 1444 C CA . THR B 1 87 ? -7.215 4.621 4.359 1 98.5 87 THR B CA 1
ATOM 1445 C C . THR B 1 87 ? -7.32 3.537 3.291 1 98.5 87 THR B C 1
ATOM 1447 O O . THR B 1 87 ? -8.016 3.713 2.289 1 98.5 87 THR B O 1
ATOM 1450 N N . LEU B 1 88 ? -6.535 2.467 3.467 1 98.62 88 LEU B N 1
ATOM 1451 C CA . LEU B 1 88 ? -6.57 1.355 2.521 1 98.62 88 LEU B CA 1
ATOM 1452 C C . LEU B 1 88 ? -7.227 0.13 3.148 1 98.62 88 LEU B C 1
ATOM 1454 O O . LEU B 1 88 ? -7.047 -0.137 4.34 1 98.62 88 LEU B O 1
ATOM 1458 N N . GLN B 1 89 ? -7.887 -0.615 2.32 1 98.38 89 GLN B N 1
ATOM 1459 C CA . GLN B 1 89 ? -8.508 -1.868 2.736 1 98.38 89 GLN B CA 1
ATOM 1460 C C . GLN B 1 89 ? -8.242 -2.977 1.721 1 98.38 89 GLN B C 1
ATOM 1462 O O . GLN B 1 89 ? -8.289 -2.742 0.512 1 98.38 89 GLN B O 1
ATOM 1467 N N . VAL B 1 90 ? -8 -4.113 2.236 1 98.56 90 VAL B N 1
ATOM 1468 C CA . VAL B 1 90 ? -7.867 -5.277 1.365 1 98.56 90 VAL B CA 1
ATOM 1469 C C . VAL B 1 90 ? -9.25 -5.754 0.931 1 98.56 90 VAL B C 1
ATOM 1471 O O . VAL B 1 90 ? -10.148 -5.922 1.763 1 98.56 90 VAL B O 1
ATOM 1474 N N . VAL B 1 91 ? -9.391 -5.953 -0.346 1 98.06 91 VAL B N 1
ATOM 1475 C CA . VAL B 1 91 ? -10.664 -6.438 -0.878 1 98.06 91 VAL B CA 1
ATOM 1476 C C . VAL B 1 91 ? -10.406 -7.555 -1.885 1 98.06 91 VAL B C 1
ATOM 1478 O O . VAL B 1 91 ? -9.289 -7.707 -2.383 1 98.06 91 VAL B O 1
ATOM 1481 N N . ASP B 1 92 ? -11.453 -8.32 -2.172 1 97.31 92 ASP B N 1
ATOM 1482 C CA . ASP B 1 92 ? -11.352 -9.367 -3.182 1 97.31 92 ASP B CA 1
ATOM 1483 C C . ASP B 1 92 ? -11.406 -8.781 -4.59 1 97.31 92 ASP B C 1
ATOM 1485 O O . ASP B 1 92 ? -12.133 -7.816 -4.836 1 97.31 92 ASP B O 1
ATOM 1489 N N . ILE B 1 93 ? -10.602 -9.344 -5.465 1 94.81 93 ILE B N 1
ATOM 1490 C CA . ILE B 1 93 ? -10.711 -8.961 -6.867 1 94.81 93 ILE B CA 1
ATOM 1491 C C . ILE B 1 93 ? -11.93 -9.625 -7.496 1 94.81 93 ILE B C 1
ATOM 1493 O O . ILE B 1 93 ? -12.117 -10.836 -7.375 1 94.81 93 ILE B O 1
ATOM 1497 N N . GLU B 1 94 ? -13.016 -8.883 -7.605 1 77.69 94 GLU B N 1
ATOM 1498 C CA . GLU B 1 94 ? -14.203 -9.477 -8.211 1 77.69 94 GLU B CA 1
ATOM 1499 C C . GLU B 1 94 ? -13.906 -10.039 -9.594 1 77.69 94 GLU B C 1
ATOM 1501 O O . GLU B 1 94 ? -13.273 -9.367 -10.414 1 77.69 94 GLU B O 1
ATOM 1506 N N . GLN B 1 95 ? -13.578 -11.273 -9.758 1 59.56 95 GLN B N 1
ATOM 1507 C CA . GLN B 1 95 ? -13.57 -11.867 -11.094 1 59.56 95 GLN B CA 1
ATOM 1508 C C . GLN B 1 95 ? -14.922 -11.711 -11.781 1 59.56 95 GLN B C 1
ATOM 1510 O O . GLN B 1 95 ? -15.961 -12.023 -11.195 1 59.56 95 GLN B O 1
ATOM 1515 N N . GLY B 1 96 ? -15.203 -10.688 -12.43 1 42.72 96 GLY B N 1
ATOM 1516 C CA . GLY B 1 96 ? -16.375 -10.898 -13.258 1 42.72 96 GLY B CA 1
ATOM 1517 C C . GLY B 1 96 ? -16.5 -12.32 -13.766 1 42.72 96 GLY B C 1
ATOM 1518 O O . GLY B 1 96 ? -15.516 -13.062 -13.805 1 42.72 96 GLY B O 1
#

Solvent-accessible surface area (backbone atoms only — not comparable to full-atom values): 10589 Å² total; per-residue (Å²): 131,80,81,69,76,87,63,71,74,48,71,64,52,48,51,49,51,50,36,49,49,35,50,52,52,22,50,52,50,50,40,51,48,28,50,51,50,52,49,50,39,52,75,69,69,49,53,60,64,56,46,19,71,59,30,68,46,53,42,71,58,51,54,48,41,59,67,48,81,55,72,47,42,40,48,59,53,35,16,46,32,43,61,65,48,25,38,76,41,78,41,70,55,79,73,125,133,76,81,68,78,86,64,72,73,49,72,64,51,47,50,48,51,51,38,49,49,35,51,52,52,20,50,51,48,49,39,52,49,30,51,51,50,51,48,51,39,53,75,70,70,50,52,62,64,55,46,18,71,57,30,68,46,54,42,72,59,52,54,47,41,58,68,48,80,54,70,48,43,40,46,58,52,34,18,48,30,43,61,67,50,26,40,77,41,79,41,71,56,77,72,125